Protein AF-A0A0B7IFC2-F1 (afdb_monomer)

InterPro domains:
  IPR013507 DNA mismatch repair protein, S5 domain 2-like [PF01119] (22-137)
  IPR013507 DNA mismatch repair protein, S5 domain 2-like [SM01340] (20-138)
  IPR014721 Small ribosomal subunit protein uS5 domain 2-type fold, subgroup [G3DSA:3.30.230.10] (25-136)
  IPR020568 Ribosomal protein uS5 domain 2-type superfamily [SSF54211] (4-138)
  IPR038973 DNA mismatch repair protein MutL/Mlh/Pms-like [PTHR10073] (15-149)

Radius of gyration: 31.97 Å; Cα contacts (8 Å, |Δi|>4): 226; chains: 1; bounding box: 101×56×64 Å

Mean predicted aligned error: 17.85 Å

Solvent-accessible surface area (backbone atoms only — not comparable to full-atom values): 15907 Å² total; per-residue (Å²): 83,72,57,95,89,40,81,75,48,87,80,75,86,66,55,74,68,55,50,52,23,71,74,72,33,74,81,46,58,86,40,51,42,70,36,81,46,81,50,99,73,44,31,42,39,40,34,36,49,46,57,94,74,53,48,70,73,78,58,52,74,44,42,28,48,72,77,37,64,48,66,52,74,68,56,54,47,28,51,47,60,39,42,61,93,61,54,61,90,89,50,53,75,33,36,42,40,37,37,43,56,63,71,87,53,44,46,58,83,79,42,98,82,53,37,38,70,48,57,77,60,54,68,60,52,33,52,50,52,21,49,47,51,33,50,39,40,52,75,70,63,66,50,82,76,81,76,81,80,63,69,71,88,71,56,74,59,73,79,59,78,79,52,74,87,73,77,83,78,84,78,78,63,90,82,71,55,99,81,64,80,83,75,90,72,82,76,89,83,75,96,69,86,74,78,80,73,79,54,75,66,70,73,51,56,68,56,56,64,69,62,77,67,68,75,84,77,82,75,78,76,81,81,81,67,90,73,76,88,69,89,66,81,67,59,61,59,51,58,50,48,60,72,45,61,77,120

Foldseek 3Di:
DDDPNDDPADDPQDDLLVLVCRLVHVVQNVQWQWFFDDDQAKTKTWTWGQQVPFDLPDAADFEAEPLDTADDPLLQVLLQVLCPPLHDPSTGTHIHMYIYGDCVQKDQPDDPVSRHIDGVCSPVVSVVSSCRNNVRCVVVCSDPPPPPPDPVVPPPPPVVVPDDDDDDDPDDDPPDDPPDDDDDDDDDDDDDDDDDDDDPVVVCVVVVVVVVPDDPDPPPPPVDDDDDPDDPPPPVVVSSVSSRPND

Nearest PDB structures (foldseek):
  1nhj-assembly1_A-2  TM=8.835E-01  e=1.852E-11  Escherichia coli K-12
  7p8v-assembly1_A  TM=8.826E-01  e=3.032E-11  Escherichia coli K-12
  1b62-assembly1_A-2  TM=8.798E-01  e=9.770E-11  Escherichia coli K-12
  7aic-assembly1_C  TM=8.274E-01  e=3.396E-08  Escherichia coli K-12
  3h4l-assembly2_A  TM=8.121E-01  e=2.104E-06  Saccharomyces cerevisiae

Organism: NCBI:txid28188

Structure (mmCIF, N/CA/C/O backbone):
data_AF-A0A0B7IFC2-F1
#
_entry.id   AF-A0A0B7IFC2-F1
#
loop_
_atom_site.group_PDB
_atom_site.id
_atom_site.type_symbol
_atom_site.label_atom_id
_atom_site.label_alt_id
_atom_site.label_comp_id
_atom_site.label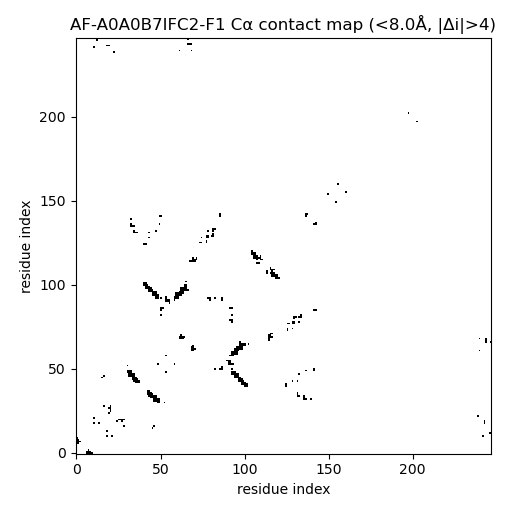_asym_id
_atom_site.label_entity_id
_atom_site.label_seq_id
_atom_site.pdbx_PDB_ins_code
_atom_site.Cartn_x
_atom_site.Cartn_y
_atom_site.Cartn_z
_atom_site.occupancy
_atom_site.B_iso_or_equiv
_atom_site.auth_seq_id
_atom_site.auth_comp_id
_atom_site.auth_asym_id
_atom_site.auth_atom_id
_atom_site.pdbx_PDB_model_num
ATOM 1 N N . MET A 1 1 ? 27.171 -0.974 -7.590 1.00 58.78 1 MET A N 1
ATOM 2 C CA . MET A 1 1 ? 26.954 0.271 -8.372 1.00 58.78 1 MET A CA 1
ATOM 3 C C . MET A 1 1 ? 27.951 1.307 -7.894 1.00 58.78 1 MET A C 1
ATOM 5 O O . MET A 1 1 ? 27.904 1.651 -6.723 1.00 58.78 1 MET A O 1
ATOM 9 N N . TYR A 1 2 ? 28.825 1.799 -8.768 1.00 69.12 2 TYR A N 1
ATOM 10 C CA . TYR A 1 2 ? 29.818 2.821 -8.423 1.00 69.12 2 TYR A CA 1
ATOM 11 C C . TYR A 1 2 ? 29.344 4.202 -8.890 1.00 69.12 2 TYR A C 1
ATOM 13 O O . TYR A 1 2 ? 28.687 4.319 -9.925 1.00 69.12 2 TYR A O 1
ATOM 21 N N . ASN A 1 3 ? 29.647 5.246 -8.124 1.00 59.06 3 ASN A N 1
ATOM 22 C CA . ASN A 1 3 ? 29.489 6.635 -8.548 1.00 59.06 3 ASN A CA 1
ATOM 23 C C . ASN A 1 3 ? 30.757 7.395 -8.162 1.00 59.06 3 ASN A C 1
ATOM 25 O O . ASN A 1 3 ? 31.103 7.424 -6.986 1.00 59.06 3 ASN A O 1
ATOM 29 N N . ASN A 1 4 ? 31.437 7.995 -9.140 1.00 65.06 4 ASN A N 1
ATOM 30 C CA . ASN A 1 4 ? 32.675 8.756 -8.935 1.00 65.06 4 ASN A CA 1
ATOM 31 C C . ASN A 1 4 ? 33.753 7.999 -8.126 1.00 65.06 4 ASN A C 1
ATOM 33 O O . ASN A 1 4 ? 34.383 8.570 -7.244 1.00 65.06 4 ASN A O 1
ATOM 37 N N . GLY A 1 5 ? 33.936 6.700 -8.391 1.00 72.25 5 GLY A N 1
ATOM 38 C CA . GLY A 1 5 ? 34.952 5.871 -7.724 1.00 72.25 5 GLY A CA 1
ATOM 39 C C . GLY A 1 5 ? 34.567 5.339 -6.338 1.00 72.25 5 GLY A C 1
ATOM 40 O O . GLY A 1 5 ? 35.243 4.451 -5.832 1.00 72.25 5 GLY A O 1
ATOM 41 N N . SER A 1 6 ? 33.459 5.795 -5.745 1.00 64.75 6 SER A N 1
ATOM 42 C CA . SER A 1 6 ? 32.921 5.225 -4.504 1.00 64.75 6 SER A CA 1
ATOM 43 C C . SER A 1 6 ? 31.853 4.172 -4.802 1.00 64.75 6 SER A C 1
ATOM 45 O O . SER A 1 6 ? 30.950 4.387 -5.622 1.00 64.75 6 SER A O 1
ATOM 47 N N . GLU A 1 7 ? 31.942 3.021 -4.135 1.00 72.06 7 GLU A N 1
ATOM 48 C CA . GLU A 1 7 ? 30.909 1.989 -4.197 1.00 72.06 7 GLU A CA 1
ATOM 49 C C . GLU A 1 7 ? 29.651 2.481 -3.476 1.00 72.06 7 GLU A C 1
ATOM 51 O O . GLU A 1 7 ? 29.648 2.691 -2.268 1.00 72.06 7 GLU A O 1
ATOM 56 N N . LEU A 1 8 ? 28.577 2.719 -4.230 1.00 69.44 8 LEU A N 1
ATOM 57 C CA . LEU A 1 8 ? 27.337 3.279 -3.693 1.00 69.44 8 LEU A CA 1
ATOM 58 C C . LEU A 1 8 ? 26.399 2.189 -3.156 1.00 69.44 8 LEU A C 1
ATOM 60 O O . LEU A 1 8 ? 25.679 2.417 -2.192 1.00 69.44 8 LEU A O 1
ATOM 64 N N . PHE A 1 9 ? 26.384 1.023 -3.809 1.00 65.75 9 PHE A N 1
ATOM 65 C CA . PHE A 1 9 ? 25.573 -0.133 -3.418 1.00 65.75 9 PHE A CA 1
ATOM 66 C C . PHE A 1 9 ? 26.253 -1.436 -3.840 1.00 65.75 9 PHE A C 1
ATOM 68 O O . PHE A 1 9 ? 26.504 -1.619 -5.036 1.00 65.75 9 PHE A O 1
ATOM 75 N N . ASN A 1 10 ? 26.450 -2.343 -2.884 1.00 70.62 10 ASN A N 1
ATOM 76 C CA . ASN A 1 10 ? 26.772 -3.748 -3.114 1.00 70.62 10 ASN A CA 1
ATOM 77 C C . ASN A 1 10 ? 25.567 -4.588 -2.671 1.00 70.62 10 ASN A C 1
ATOM 79 O O . ASN A 1 10 ? 25.222 -4.598 -1.490 1.00 70.62 10 ASN A O 1
ATOM 83 N N . LEU A 1 11 ? 24.870 -5.217 -3.618 1.00 71.44 11 LEU A N 1
ATOM 84 C CA . LEU A 1 11 ? 23.660 -5.993 -3.343 1.00 71.44 11 LEU A CA 1
ATOM 85 C C . LEU A 1 11 ? 23.883 -7.426 -3.825 1.00 71.44 11 LEU A C 1
ATOM 87 O O . LEU A 1 11 ? 23.696 -7.691 -5.017 1.00 71.44 11 LEU A O 1
ATOM 91 N N . PRO A 1 12 ? 24.295 -8.343 -2.934 1.00 74.12 12 PRO A N 1
ATOM 92 C CA . PRO A 1 12 ? 24.413 -9.749 -3.287 1.00 74.12 12 PRO A CA 1
ATOM 93 C C . PRO A 1 12 ? 23.034 -10.340 -3.606 1.00 74.12 12 PRO A C 1
ATOM 95 O O . PRO A 1 12 ? 21.999 -9.861 -3.120 1.00 74.12 12 PRO A O 1
ATOM 98 N N . VAL A 1 13 ? 23.018 -11.406 -4.411 1.00 75.12 13 VAL A N 1
ATOM 99 C CA . VAL A 1 13 ? 21.804 -12.194 -4.662 1.00 75.12 13 VAL A CA 1
ATOM 100 C C . VAL A 1 13 ? 21.297 -12.714 -3.317 1.00 75.12 13 VAL A C 1
ATOM 102 O O . VAL A 1 13 ? 22.034 -13.351 -2.571 1.00 75.12 13 VAL A O 1
ATOM 105 N N . SER A 1 14 ? 20.072 -12.346 -2.958 1.00 81.31 14 SER A N 1
ATOM 106 C CA . SER A 1 14 ? 19.523 -12.564 -1.618 1.00 81.31 14 SER A CA 1
ATOM 107 C C . SER A 1 14 ? 17.997 -12.614 -1.648 1.00 81.31 14 SER A C 1
ATOM 109 O O . SER A 1 14 ? 17.363 -12.299 -2.657 1.00 81.31 14 SER A O 1
ATOM 111 N N . ASN A 1 15 ? 17.368 -13.007 -0.543 1.00 87.12 15 ASN A N 1
ATOM 112 C CA . ASN A 1 15 ? 15.906 -13.042 -0.469 1.00 87.12 15 ASN A CA 1
ATOM 113 C C . ASN A 1 15 ? 15.310 -11.632 -0.616 1.00 87.12 15 ASN A C 1
ATOM 115 O O . ASN A 1 15 ? 15.933 -10.646 -0.218 1.00 87.12 15 ASN A O 1
ATOM 119 N N . PHE A 1 16 ? 14.082 -11.521 -1.138 1.00 85.69 16 PHE A N 1
ATOM 120 C CA . PHE A 1 16 ? 13.412 -10.226 -1.353 1.00 85.69 16 PHE A CA 1
ATOM 121 C C . PHE A 1 16 ? 13.432 -9.348 -0.088 1.00 85.69 16 PHE A C 1
ATOM 123 O O . PHE A 1 16 ? 13.817 -8.180 -0.141 1.00 85.69 16 PHE A O 1
ATOM 130 N N . ARG A 1 17 ? 13.167 -9.951 1.080 1.00 88.38 17 ARG A N 1
ATOM 131 C CA . ARG A 1 17 ? 13.273 -9.293 2.393 1.00 88.38 17 ARG A CA 1
ATOM 132 C C . ARG A 1 17 ? 14.661 -8.709 2.659 1.00 88.38 17 ARG A C 1
ATOM 134 O O . ARG A 1 17 ? 14.781 -7.545 3.024 1.00 88.38 17 ARG A O 1
ATOM 141 N N . GLN A 1 18 ? 15.709 -9.510 2.467 1.00 87.88 18 GLN A N 1
ATOM 142 C CA . GLN A 1 18 ? 17.095 -9.100 2.715 1.00 87.88 18 GLN A CA 1
ATOM 143 C C . GLN A 1 18 ? 17.505 -7.951 1.790 1.00 87.88 18 GLN A C 1
ATOM 145 O O . GLN A 1 18 ? 18.169 -7.021 2.238 1.00 87.88 18 GLN A O 1
ATOM 150 N N . ARG A 1 19 ? 17.043 -7.941 0.534 1.00 86.38 19 ARG A N 1
ATOM 151 C CA . ARG A 1 19 ? 17.293 -6.827 -0.395 1.00 86.38 19 ARG A CA 1
ATOM 152 C C . ARG A 1 19 ? 16.641 -5.530 0.066 1.00 86.38 19 ARG A C 1
ATOM 154 O O . ARG A 1 19 ? 17.297 -4.492 0.045 1.00 86.38 19 ARG A O 1
ATOM 161 N N . VAL A 1 20 ? 15.385 -5.583 0.515 1.00 86.81 20 VAL A N 1
ATOM 162 C CA . VAL A 1 20 ? 14.692 -4.411 1.079 1.00 86.81 20 VAL A CA 1
ATOM 163 C C . VAL A 1 20 ? 15.474 -3.871 2.281 1.00 86.81 20 VAL A C 1
ATOM 165 O O . VAL A 1 20 ? 15.752 -2.675 2.359 1.00 86.81 20 VAL A O 1
ATOM 168 N N . VAL A 1 21 ? 15.923 -4.750 3.178 1.00 88.31 21 VAL A N 1
ATOM 169 C CA . VAL A 1 21 ? 16.730 -4.362 4.344 1.00 88.31 21 VAL A CA 1
ATOM 170 C C . VAL A 1 21 ? 18.084 -3.768 3.933 1.00 88.31 21 VAL A C 1
ATOM 172 O O . VAL A 1 21 ? 18.476 -2.731 4.458 1.00 88.31 21 VAL A O 1
ATOM 175 N N . ASN A 1 22 ? 18.774 -4.341 2.948 1.00 85.62 22 ASN A N 1
ATOM 176 C CA . ASN A 1 22 ? 20.057 -3.823 2.462 1.00 85.62 22 ASN A CA 1
ATOM 177 C C . ASN A 1 22 ? 19.919 -2.457 1.765 1.00 85.62 22 ASN A C 1
ATOM 179 O O . ASN A 1 22 ? 20.812 -1.618 1.858 1.00 85.62 22 ASN A O 1
ATOM 183 N N . LEU A 1 23 ? 18.794 -2.206 1.088 1.00 83.75 23 LEU A N 1
ATOM 184 C CA . LEU A 1 23 ? 18.532 -0.952 0.375 1.00 83.75 23 LEU A CA 1
ATOM 185 C C . LEU A 1 23 ? 18.120 0.199 1.298 1.00 83.75 23 LEU A C 1
ATOM 187 O O . LEU A 1 23 ? 18.513 1.348 1.070 1.00 83.75 23 LEU A O 1
ATOM 191 N N . PHE A 1 24 ? 17.300 -0.091 2.309 1.00 82.19 24 PHE A N 1
ATOM 192 C CA . PHE A 1 24 ? 16.697 0.927 3.177 1.00 82.19 24 PHE A CA 1
ATOM 193 C C . PHE A 1 24 ? 17.276 0.948 4.598 1.00 82.19 24 PHE A C 1
ATOM 195 O O . PHE A 1 24 ? 16.974 1.859 5.368 1.00 82.19 24 PHE A O 1
ATOM 202 N N . GLY A 1 25 ? 18.144 -0.006 4.928 1.00 84.44 25 GLY A N 1
ATOM 203 C CA . GLY A 1 25 ? 18.841 -0.128 6.203 1.00 84.44 25 GLY A CA 1
ATOM 204 C C . GLY A 1 25 ? 18.243 -1.189 7.132 1.00 84.44 25 GLY A C 1
ATOM 205 O O . GLY A 1 25 ? 17.070 -1.555 7.038 1.00 84.44 25 GLY A O 1
ATOM 206 N N . VAL A 1 26 ? 19.060 -1.629 8.094 1.00 84.69 26 VAL A N 1
ATOM 207 C CA . VAL A 1 26 ? 18.742 -2.712 9.048 1.00 84.69 26 VAL A CA 1
ATOM 208 C C . VAL A 1 26 ? 17.475 -2.426 9.864 1.00 84.69 26 VAL A C 1
ATOM 210 O O . VAL A 1 26 ? 16.648 -3.313 10.058 1.00 84.69 26 VAL A O 1
ATOM 213 N N . LYS A 1 27 ? 17.258 -1.157 10.242 1.00 86.00 27 LYS A N 1
ATOM 214 C CA . LYS A 1 27 ? 16.087 -0.693 11.015 1.00 86.00 27 LYS A CA 1
ATOM 215 C C . LYS A 1 27 ? 14.746 -0.890 10.302 1.00 86.00 27 LYS A C 1
ATOM 217 O O . LYS A 1 27 ? 13.698 -0.721 10.918 1.00 86.00 27 LYS A O 1
ATOM 222 N N . THR A 1 28 ? 14.756 -1.172 9.002 1.00 85.56 28 THR A N 1
ATOM 223 C CA . THR A 1 28 ? 13.531 -1.416 8.238 1.00 85.56 28 THR A CA 1
ATOM 224 C C . THR A 1 28 ? 12.953 -2.790 8.569 1.00 85.56 28 THR A C 1
ATOM 226 O O . THR A 1 28 ? 11.738 -2.918 8.617 1.00 85.56 28 THR A O 1
ATOM 229 N N . ASN A 1 29 ? 13.784 -3.790 8.887 1.00 89.06 29 ASN A N 1
ATOM 230 C CA . ASN A 1 29 ? 13.343 -5.179 9.064 1.00 89.06 29 ASN A CA 1
ATOM 231 C C . ASN A 1 29 ? 12.260 -5.363 10.144 1.00 89.06 29 ASN A C 1
ATOM 233 O O . ASN A 1 29 ? 11.338 -6.151 9.956 1.00 89.06 29 ASN A O 1
ATOM 237 N N . GLU A 1 30 ? 12.359 -4.620 11.247 1.00 88.31 30 GLU A N 1
ATOM 238 C CA . GLU A 1 30 ? 11.433 -4.672 12.394 1.00 88.31 30 GLU A CA 1
ATOM 239 C C . GLU A 1 30 ? 10.052 -4.070 12.085 1.00 88.31 30 GLU A C 1
ATOM 241 O O . GLU A 1 30 ? 9.058 -4.336 12.765 1.00 88.31 30 GLU A O 1
ATOM 246 N N . LYS A 1 31 ? 9.997 -3.238 11.044 1.00 90.88 31 LYS A N 1
ATOM 247 C CA . LYS A 1 31 ? 8.823 -2.456 10.650 1.00 90.88 31 LYS A CA 1
ATOM 248 C C . LYS A 1 31 ? 8.038 -3.123 9.528 1.00 90.88 31 LYS A C 1
ATOM 250 O O . LYS A 1 31 ? 6.940 -2.668 9.223 1.00 90.88 31 LYS A O 1
ATOM 255 N N . LEU A 1 32 ? 8.615 -4.151 8.904 1.00 92.12 32 LEU A N 1
ATOM 256 C CA . LEU A 1 32 ? 8.012 -4.882 7.798 1.00 92.12 32 LEU A CA 1
ATOM 257 C C . LEU A 1 32 ? 7.037 -5.931 8.322 1.00 92.12 32 LEU A C 1
ATOM 259 O O . LEU A 1 32 ? 7.386 -6.779 9.143 1.00 92.12 32 LEU A O 1
ATOM 263 N N . VAL A 1 33 ? 5.837 -5.891 7.771 1.00 92.88 33 VAL A N 1
ATOM 264 C CA . VAL A 1 33 ? 4.783 -6.882 7.923 1.00 92.88 33 VAL A CA 1
ATOM 265 C C . VAL A 1 33 ? 4.720 -7.677 6.616 1.00 92.88 33 VAL A C 1
ATOM 267 O O . VAL A 1 33 ? 4.552 -7.060 5.560 1.00 92.88 33 VAL A O 1
ATOM 270 N N . PRO A 1 34 ? 4.930 -9.004 6.638 1.00 94.00 34 PRO A N 1
ATOM 271 C CA . PRO A 1 34 ? 4.841 -9.833 5.441 1.00 94.00 34 PRO A CA 1
ATOM 272 C C . PRO A 1 34 ? 3.400 -9.917 4.930 1.00 94.00 34 PRO A C 1
ATOM 274 O O . PRO A 1 34 ? 2.455 -9.943 5.714 1.00 94.00 34 PRO A O 1
ATOM 277 N N . ILE A 1 35 ? 3.256 -9.975 3.608 1.00 94.81 35 ILE A N 1
ATOM 278 C CA . ILE A 1 35 ? 1.998 -10.247 2.913 1.00 94.81 35 ILE A CA 1
ATOM 279 C C . ILE A 1 35 ? 2.225 -11.431 1.993 1.00 94.81 35 ILE A C 1
ATOM 281 O O . ILE A 1 35 ? 3.116 -11.382 1.142 1.00 94.81 35 ILE A O 1
ATOM 285 N N . GLU A 1 36 ? 1.394 -12.453 2.146 1.00 93.69 36 GLU A N 1
ATOM 286 C CA . GLU A 1 36 ? 1.374 -13.634 1.293 1.00 93.69 36 GLU A CA 1
ATOM 287 C C . GLU A 1 36 ? -0.086 -14.022 1.055 1.00 93.69 36 GLU A C 1
ATOM 289 O O . GLU A 1 36 ? -0.806 -14.374 1.986 1.00 93.69 36 GLU A O 1
ATOM 294 N N . GLU A 1 37 ? -0.532 -13.911 -0.192 1.00 94.06 37 GLU A N 1
ATOM 295 C CA . GLU A 1 37 ? -1.861 -14.340 -0.618 1.00 94.06 37 GLU A CA 1
ATOM 296 C C . GLU A 1 37 ? -1.760 -14.957 -2.011 1.00 94.06 37 GLU A C 1
ATOM 298 O O . GLU A 1 37 ? -1.164 -14.381 -2.923 1.00 94.06 37 GLU A O 1
ATOM 303 N N . GLU A 1 38 ? -2.316 -16.152 -2.180 1.00 93.19 38 GLU A N 1
ATOM 304 C CA . GLU A 1 38 ? -2.272 -16.889 -3.438 1.00 93.19 38 GLU A CA 1
ATOM 305 C C . GLU A 1 38 ? -3.697 -17.150 -3.911 1.00 93.19 38 GLU A C 1
ATOM 307 O O . GLU A 1 38 ? -4.485 -17.816 -3.242 1.00 93.19 38 GLU A O 1
ATOM 312 N N . THR A 1 39 ? -4.030 -16.594 -5.072 1.00 91.44 39 THR A N 1
ATOM 313 C CA . THR A 1 39 ? -5.311 -16.815 -5.740 1.00 91.44 39 THR A CA 1
ATOM 314 C C . THR A 1 39 ? -5.062 -17.287 -7.173 1.00 91.44 39 THR A C 1
ATOM 316 O O . THR A 1 39 ? -3.982 -17.042 -7.715 1.00 91.44 39 THR A O 1
ATOM 319 N N . PRO A 1 40 ? -6.048 -17.919 -7.835 1.00 87.25 40 PRO A N 1
ATOM 320 C CA . PRO A 1 40 ? -5.901 -18.340 -9.230 1.00 87.25 40 PRO A CA 1
ATOM 321 C C . PRO A 1 40 ? -5.634 -17.183 -10.206 1.00 87.25 40 PRO A C 1
ATOM 323 O O . PRO A 1 40 ? -5.090 -17.403 -11.283 1.00 87.25 40 PRO A O 1
ATOM 326 N N . VAL A 1 41 ? -6.036 -15.962 -9.839 1.00 87.62 41 VAL A N 1
ATOM 327 C CA . VAL A 1 41 ? -5.904 -14.763 -10.679 1.00 87.62 41 VAL A CA 1
ATOM 328 C C . VAL A 1 41 ? -4.557 -14.082 -10.449 1.00 87.62 41 VAL A C 1
ATOM 330 O O . VAL A 1 41 ? -3.871 -13.713 -11.400 1.00 87.62 41 VAL A O 1
ATOM 333 N N . VAL A 1 42 ? -4.172 -13.907 -9.182 1.00 91.94 42 VAL A N 1
ATOM 334 C CA . VAL A 1 42 ? -2.943 -13.213 -8.799 1.00 91.94 42 VAL A CA 1
ATOM 335 C C . VAL A 1 42 ? -2.339 -13.810 -7.536 1.00 91.94 42 VAL A C 1
ATOM 337 O O . VAL A 1 42 ? -3.025 -14.103 -6.554 1.00 91.94 42 VAL A O 1
ATOM 340 N N . LYS A 1 43 ? -1.017 -13.925 -7.544 1.00 94.81 43 LYS A N 1
ATOM 341 C CA . LYS A 1 43 ? -0.214 -14.220 -6.369 1.00 94.81 43 LYS A CA 1
ATOM 342 C C . LYS A 1 43 ? 0.412 -12.932 -5.856 1.00 94.81 43 LYS A C 1
ATOM 344 O O . LYS A 1 43 ? 1.182 -12.270 -6.549 1.00 94.81 43 LYS A O 1
ATOM 349 N N . ILE A 1 44 ? 0.053 -12.564 -4.636 1.00 95.50 44 ILE A N 1
ATOM 350 C CA . ILE A 1 44 ? 0.491 -11.351 -3.958 1.00 95.50 44 ILE A CA 1
ATOM 351 C C . ILE A 1 44 ? 1.538 -11.758 -2.929 1.00 95.50 44 ILE A C 1
ATOM 353 O O . ILE A 1 44 ? 1.268 -12.522 -2.008 1.00 95.50 44 ILE A O 1
ATOM 357 N N . SER A 1 45 ? 2.749 -11.238 -3.080 1.00 94.88 45 SER A N 1
ATOM 358 C CA . SER A 1 45 ? 3.828 -11.434 -2.115 1.00 94.88 45 SER A CA 1
ATOM 359 C C . SER A 1 45 ? 4.511 -10.110 -1.817 1.00 94.88 45 SER A C 1
ATOM 361 O O . SER A 1 45 ? 4.661 -9.270 -2.702 1.00 94.88 45 SER A O 1
ATOM 363 N N . GLY A 1 46 ? 4.957 -9.892 -0.587 1.00 94.19 46 GLY A N 1
ATOM 364 C CA . GLY A 1 46 ? 5.749 -8.710 -0.284 1.00 94.19 46 GLY A CA 1
ATOM 365 C C . GLY A 1 46 ? 5.707 -8.292 1.167 1.00 94.19 46 GLY A C 1
ATOM 366 O O . GLY A 1 46 ? 5.513 -9.104 2.067 1.00 94.19 46 GLY A O 1
ATOM 367 N N . PHE A 1 47 ? 5.931 -7.000 1.383 1.00 94.38 47 PHE A N 1
ATOM 368 C CA . PHE A 1 47 ? 5.988 -6.407 2.706 1.00 94.38 47 PHE A CA 1
ATOM 369 C C . PHE A 1 47 ? 5.298 -5.051 2.733 1.00 94.38 47 PHE A C 1
ATOM 371 O O . PHE A 1 47 ? 5.463 -4.235 1.827 1.00 94.38 47 PHE A O 1
ATOM 378 N N . VAL A 1 48 ? 4.597 -4.778 3.823 1.00 94.19 48 VAL A N 1
ATOM 379 C CA . VAL A 1 48 ? 4.039 -3.463 4.136 1.00 94.19 48 VAL A CA 1
ATOM 380 C C . VAL A 1 48 ? 4.635 -2.929 5.427 1.00 94.19 48 VAL A C 1
ATOM 382 O O . VAL A 1 48 ? 5.082 -3.693 6.277 1.00 94.19 48 VAL A O 1
ATOM 385 N N . VAL A 1 49 ? 4.712 -1.610 5.572 1.00 92.88 49 VAL A N 1
ATOM 386 C CA . VAL A 1 49 ? 5.289 -0.989 6.768 1.00 92.88 49 VAL A CA 1
ATOM 387 C C . VAL A 1 49 ? 4.196 -0.756 7.808 1.00 92.88 49 VAL A C 1
ATOM 389 O O . VAL A 1 49 ? 3.109 -0.274 7.479 1.00 92.88 49 VAL A O 1
ATOM 392 N N . LYS A 1 50 ? 4.488 -1.056 9.078 1.00 91.88 50 LYS A N 1
ATOM 393 C CA . LYS A 1 50 ? 3.595 -0.721 10.197 1.00 91.88 50 LYS A CA 1
ATOM 394 C C . LYS A 1 50 ? 3.262 0.786 10.186 1.00 91.88 50 LYS A C 1
ATOM 396 O O . LYS A 1 50 ? 4.196 1.584 10.104 1.00 91.88 50 LYS A O 1
ATOM 401 N N . PRO A 1 51 ? 1.988 1.194 10.333 1.00 89.69 51 PRO A N 1
ATOM 402 C CA . PRO A 1 51 ? 1.519 2.578 10.287 1.00 89.69 51 PRO A CA 1
ATOM 403 C C . PRO A 1 51 ? 2.247 3.483 11.285 1.00 89.69 51 PRO A C 1
ATOM 405 O O . PRO A 1 51 ? 2.572 4.612 10.935 1.00 89.69 51 PRO A O 1
ATOM 408 N N . GLU A 1 52 ? 2.617 2.968 12.463 1.00 88.19 52 GLU A N 1
ATOM 409 C CA . GLU A 1 52 ? 3.411 3.680 13.482 1.00 88.19 52 GLU A CA 1
ATOM 410 C C . GLU A 1 52 ? 4.764 4.193 12.966 1.00 88.19 52 GLU A C 1
ATOM 412 O O . GLU A 1 52 ? 5.324 5.163 13.472 1.00 88.19 52 GLU A O 1
ATOM 417 N N . HIS A 1 53 ? 5.316 3.520 11.958 1.00 88.31 53 HIS A N 1
ATOM 418 C CA . HIS A 1 53 ? 6.655 3.769 11.448 1.00 88.31 53 HIS A CA 1
ATOM 419 C C . HIS A 1 53 ? 6.673 4.471 10.088 1.00 88.31 53 HIS A C 1
ATOM 421 O O . HIS A 1 53 ? 7.760 4.700 9.542 1.00 88.31 53 HIS A O 1
ATOM 427 N N . VAL A 1 54 ? 5.498 4.798 9.549 1.00 88.31 54 VAL A N 1
ATOM 428 C CA . VAL A 1 54 ? 5.344 5.444 8.247 1.00 88.31 54 VAL A CA 1
ATOM 429 C C . VAL A 1 54 ? 5.732 6.915 8.346 1.00 88.31 54 VAL A C 1
ATOM 431 O O . VAL A 1 54 ? 5.315 7.639 9.251 1.00 88.31 54 VAL A O 1
ATOM 434 N N . LYS A 1 55 ? 6.547 7.383 7.398 1.00 85.12 55 LYS A N 1
ATOM 435 C CA . LYS A 1 55 ? 7.003 8.774 7.371 1.00 85.12 55 LYS A CA 1
ATOM 436 C C . LYS A 1 55 ? 6.104 9.622 6.482 1.00 85.12 55 LYS A C 1
ATOM 438 O O . LYS A 1 55 ? 5.704 9.223 5.396 1.00 85.12 55 LYS A O 1
ATOM 443 N N . LYS A 1 56 ? 5.891 10.877 6.887 1.00 84.56 56 LYS A N 1
ATOM 444 C CA . LYS A 1 56 ? 5.202 11.879 6.055 1.00 84.56 56 LYS A CA 1
ATOM 445 C C . LYS A 1 56 ? 6.005 12.263 4.803 1.00 84.56 56 LYS A C 1
ATOM 447 O O . LYS A 1 56 ? 5.445 12.618 3.771 1.00 84.56 56 LYS A O 1
ATOM 452 N N . THR A 1 57 ? 7.332 12.206 4.892 1.00 81.56 57 THR A N 1
ATOM 453 C CA . THR A 1 57 ? 8.237 12.691 3.845 1.00 81.56 57 THR A CA 1
ATOM 454 C C . THR A 1 57 ? 8.767 11.537 3.001 1.00 81.56 57 THR A C 1
ATOM 456 O O . THR A 1 57 ? 9.493 10.693 3.519 1.00 81.56 57 THR A O 1
ATOM 459 N N . LYS A 1 58 ? 8.504 11.583 1.686 1.00 80.50 58 LYS A N 1
ATOM 460 C CA . LYS A 1 58 ? 8.962 10.615 0.665 1.00 80.50 58 LYS A CA 1
ATOM 461 C C . LYS A 1 58 ? 8.490 9.178 0.936 1.00 80.50 58 LYS A C 1
ATOM 463 O O . LYS A 1 58 ? 9.310 8.340 1.316 1.00 80.50 58 LYS A O 1
ATOM 468 N N . PRO A 1 59 ? 7.205 8.883 0.693 1.00 84.69 59 PRO A N 1
ATOM 469 C CA . PRO A 1 59 ? 6.694 7.534 0.861 1.00 84.69 59 PRO A CA 1
ATOM 470 C C . PRO A 1 59 ? 7.416 6.563 -0.081 1.00 84.69 59 PRO A C 1
ATOM 472 O O . PRO A 1 59 ? 7.644 6.841 -1.263 1.00 84.69 59 PRO A O 1
ATOM 475 N N . LEU A 1 60 ? 7.805 5.421 0.472 1.00 88.62 60 LEU A N 1
ATOM 476 C CA . LEU A 1 60 ? 8.415 4.306 -0.236 1.00 88.62 60 LEU A CA 1
ATOM 477 C C . LEU A 1 60 ? 7.302 3.418 -0.794 1.00 88.62 60 LEU A C 1
ATOM 479 O O . LEU A 1 60 ? 6.764 2.572 -0.091 1.00 88.62 60 LEU A O 1
ATOM 483 N N . GLN A 1 61 ? 6.940 3.643 -2.053 1.00 90.62 61 GLN A N 1
ATOM 484 C CA . GLN A 1 61 ? 5.874 2.912 -2.737 1.00 90.62 61 GLN A CA 1
ATOM 485 C C . GLN A 1 61 ? 6.469 2.124 -3.894 1.00 90.62 61 GLN A C 1
ATOM 487 O O . GLN A 1 61 ? 6.862 2.690 -4.919 1.00 90.62 61 GLN A O 1
ATOM 492 N N . PHE A 1 62 ? 6.565 0.814 -3.705 1.00 91.06 62 PHE A N 1
ATOM 493 C CA . PHE A 1 62 ? 7.114 -0.103 -4.686 1.00 91.06 62 PHE A CA 1
ATOM 494 C C . PHE A 1 62 ? 6.085 -1.175 -4.988 1.00 91.06 62 PHE A C 1
ATOM 496 O O . PHE A 1 62 ? 5.794 -2.023 -4.146 1.00 91.06 62 PHE A O 1
ATOM 503 N N . LEU A 1 63 ? 5.547 -1.118 -6.202 1.00 91.19 63 LEU A N 1
ATOM 504 C CA . LEU A 1 63 ? 4.648 -2.129 -6.724 1.00 91.19 63 LEU A CA 1
ATOM 505 C C . LEU A 1 63 ? 5.297 -2.768 -7.948 1.00 91.19 63 LEU A C 1
ATOM 507 O O . LEU A 1 63 ? 5.679 -2.073 -8.894 1.00 91.19 63 LEU A O 1
ATOM 511 N N . LEU A 1 64 ? 5.476 -4.080 -7.886 1.00 90.50 64 LEU A N 1
ATOM 512 C CA . LEU A 1 64 ? 6.061 -4.883 -8.946 1.00 90.50 64 LEU A CA 1
ATOM 513 C C . LEU A 1 64 ? 5.003 -5.823 -9.514 1.00 90.50 64 LEU A C 1
ATOM 515 O O . LEU A 1 64 ? 4.248 -6.415 -8.753 1.00 90.50 64 LEU A O 1
ATOM 519 N N . VAL A 1 65 ? 4.971 -5.978 -10.832 1.00 90.12 65 VAL A N 1
ATOM 520 C CA . VAL A 1 65 ? 4.131 -6.942 -11.550 1.00 90.12 65 VAL A CA 1
ATOM 521 C C . VAL A 1 65 ? 5.042 -7.739 -12.465 1.00 90.12 65 VAL A C 1
ATOM 523 O O . VAL A 1 65 ? 5.674 -7.141 -13.335 1.00 90.12 65 VAL A O 1
ATOM 526 N N . ASN A 1 66 ? 5.142 -9.055 -12.267 1.00 89.00 66 ASN A N 1
ATOM 527 C CA . ASN A 1 66 ? 6.049 -9.929 -13.026 1.00 89.00 66 ASN A CA 1
ATOM 528 C C . ASN A 1 66 ? 7.459 -9.310 -13.151 1.00 89.00 66 ASN A C 1
ATOM 530 O O . ASN A 1 66 ? 7.968 -9.069 -14.248 1.00 89.00 66 ASN A O 1
ATOM 534 N N . ASP A 1 67 ? 8.015 -8.925 -11.998 1.00 85.00 67 ASP A N 1
ATOM 535 C CA . ASP A 1 67 ? 9.321 -8.271 -11.826 1.00 85.00 67 ASP A CA 1
ATOM 536 C C . ASP A 1 67 ? 9.490 -6.901 -12.507 1.00 85.00 67 ASP A C 1
ATOM 538 O O . ASP A 1 67 ? 10.572 -6.315 -12.498 1.00 85.00 67 ASP A O 1
ATOM 542 N N . ARG A 1 68 ? 8.420 -6.307 -13.042 1.00 84.62 68 ARG A N 1
ATOM 543 C CA . ARG A 1 68 ? 8.431 -4.930 -13.548 1.00 84.62 68 ARG A CA 1
ATOM 544 C C . ARG A 1 68 ? 7.870 -3.977 -12.521 1.00 84.62 68 ARG A C 1
ATOM 546 O O . ARG A 1 68 ? 6.791 -4.188 -11.986 1.00 84.62 68 ARG A O 1
ATOM 553 N N . PHE A 1 69 ? 8.566 -2.871 -12.300 1.00 86.62 69 PHE A N 1
ATOM 554 C CA . PHE A 1 69 ? 8.007 -1.783 -11.515 1.00 86.62 69 PHE A CA 1
ATOM 555 C C . PHE A 1 69 ? 6.876 -1.088 -12.260 1.00 86.62 69 PHE A C 1
ATOM 557 O O . PHE A 1 69 ? 7.062 -0.662 -13.403 1.00 86.62 69 PHE A O 1
ATOM 564 N N . ILE A 1 70 ? 5.764 -0.886 -11.562 1.00 86.69 70 ILE A N 1
ATOM 565 C CA . ILE A 1 70 ? 4.624 -0.158 -12.095 1.00 86.69 70 ILE A CA 1
ATOM 566 C C . ILE A 1 70 ? 4.227 1.013 -11.209 1.00 86.69 70 ILE A C 1
ATOM 568 O O . ILE A 1 70 ? 4.425 1.016 -9.993 1.00 86.69 70 ILE A O 1
ATOM 572 N N . ARG A 1 71 ? 3.623 2.020 -11.836 1.00 86.38 71 ARG A N 1
ATOM 573 C CA . ARG A 1 71 ? 2.941 3.117 -11.153 1.00 86.38 71 ARG A CA 1
ATOM 574 C C . ARG A 1 71 ? 1.479 3.084 -11.550 1.00 86.38 71 ARG A C 1
ATOM 576 O O . ARG A 1 71 ? 1.144 3.435 -12.671 1.00 86.38 71 ARG A O 1
ATOM 583 N N . SER A 1 72 ? 0.614 2.692 -10.622 1.00 88.00 72 SER A N 1
ATOM 584 C CA . SER A 1 72 ? -0.834 2.730 -10.825 1.00 88.00 72 SER A CA 1
ATOM 585 C C . SER A 1 72 ? -1.490 3.514 -9.701 1.00 88.00 72 SER A C 1
ATOM 587 O O . SER A 1 72 ? -1.441 3.117 -8.539 1.00 88.00 72 SER A O 1
ATOM 589 N N . ARG A 1 73 ? -2.143 4.632 -10.039 1.00 89.50 73 ARG A N 1
ATOM 590 C CA . ARG A 1 73 ? -2.917 5.411 -9.059 1.00 89.50 73 ARG A CA 1
ATOM 591 C C . ARG A 1 73 ? -4.063 4.584 -8.470 1.00 89.50 73 ARG A C 1
ATOM 593 O O . ARG A 1 73 ? -4.389 4.756 -7.299 1.00 89.50 73 ARG A O 1
ATOM 600 N N . TYR A 1 74 ? -4.638 3.688 -9.269 1.00 91.44 74 TYR A N 1
ATOM 601 C CA . TYR A 1 74 ? -5.760 2.845 -8.875 1.00 91.44 74 TYR A CA 1
ATOM 602 C C . TYR A 1 74 ? -5.364 1.827 -7.797 1.00 91.44 74 TYR A C 1
ATOM 604 O O . TYR A 1 74 ? -5.973 1.791 -6.728 1.00 91.44 74 TYR A O 1
ATOM 612 N N . LEU A 1 75 ? -4.272 1.084 -8.006 1.00 92.25 75 LEU A N 1
ATOM 613 C CA . LEU A 1 75 ? -3.769 0.129 -7.008 1.00 92.25 75 LEU A CA 1
ATOM 614 C C . LEU A 1 75 ? -3.224 0.833 -5.758 1.00 92.25 75 LEU A C 1
ATOM 616 O O . LEU A 1 75 ? -3.467 0.390 -4.637 1.00 92.25 75 LEU A O 1
ATOM 620 N N . ASN A 1 76 ? -2.567 1.986 -5.925 1.00 92.75 76 ASN A N 1
ATOM 621 C CA . ASN A 1 76 ? -2.109 2.795 -4.792 1.00 92.75 76 ASN A CA 1
ATOM 622 C C . ASN A 1 76 ? -3.279 3.248 -3.907 1.00 92.75 76 ASN A C 1
ATOM 624 O O . ASN A 1 76 ? -3.150 3.304 -2.681 1.00 92.75 76 ASN A O 1
ATOM 628 N N . HIS A 1 77 ? -4.424 3.554 -4.519 1.00 93.62 77 HIS A N 1
ATOM 629 C CA . HIS A 1 77 ? -5.641 3.884 -3.792 1.00 93.62 77 HIS A CA 1
ATOM 630 C C . HIS A 1 77 ? -6.177 2.676 -3.009 1.00 93.62 77 HIS A C 1
ATOM 632 O O . HIS A 1 77 ? -6.550 2.837 -1.852 1.00 93.62 77 HIS A O 1
ATOM 638 N N . ALA A 1 78 ? -6.144 1.465 -3.582 1.00 94.88 78 ALA A N 1
ATOM 639 C CA . ALA A 1 78 ? -6.540 0.229 -2.891 1.00 94.88 78 ALA A CA 1
ATOM 640 C C . ALA A 1 78 ? -5.761 0.026 -1.585 1.00 94.88 78 ALA A C 1
ATOM 642 O O . ALA A 1 78 ? -6.348 -0.214 -0.530 1.00 94.88 78 ALA A O 1
ATOM 643 N N . ILE A 1 79 ? -4.437 0.189 -1.657 1.00 94.38 79 ILE A N 1
ATOM 644 C CA . ILE A 1 79 ? -3.548 0.054 -0.501 1.00 94.38 79 ILE A CA 1
ATOM 645 C C . ILE A 1 79 ? -3.827 1.171 0.505 1.00 94.38 79 ILE A C 1
ATOM 647 O O . ILE A 1 79 ? -3.944 0.903 1.692 1.00 94.38 79 ILE A O 1
ATOM 651 N N . THR A 1 80 ? -4.002 2.413 0.047 1.00 93.44 80 THR A N 1
ATOM 652 C CA . THR A 1 80 ? -4.356 3.535 0.936 1.00 93.44 80 THR A CA 1
ATOM 653 C C . THR A 1 80 ? -5.649 3.263 1.709 1.00 93.44 80 THR A C 1
ATOM 655 O O . THR A 1 80 ? -5.682 3.492 2.913 1.00 93.44 80 THR A O 1
ATOM 658 N N . LEU A 1 81 ? -6.679 2.708 1.058 1.00 93.62 81 LEU A N 1
ATOM 659 C CA . LEU A 1 81 ? -7.921 2.322 1.736 1.00 93.62 81 LEU A CA 1
ATOM 660 C C . LEU A 1 81 ? -7.745 1.156 2.716 1.00 93.62 81 LEU A C 1
ATOM 662 O O . LEU A 1 81 ? -8.497 1.052 3.677 1.00 93.62 81 LEU A O 1
ATOM 666 N N . ALA A 1 82 ? -6.782 0.259 2.503 1.00 93.06 82 ALA A N 1
ATOM 667 C CA . ALA A 1 82 ? -6.492 -0.795 3.477 1.00 93.06 82 ALA A CA 1
ATOM 668 C C . ALA A 1 82 ? -5.888 -0.238 4.782 1.00 93.06 82 ALA A C 1
ATOM 670 O O . ALA A 1 82 ? -6.008 -0.866 5.829 1.00 93.06 82 ALA A O 1
ATOM 671 N N . TYR A 1 83 ? -5.284 0.953 4.719 1.00 92.19 83 TYR A N 1
ATOM 672 C CA . TYR A 1 83 ? -4.729 1.699 5.852 1.00 92.19 83 TYR A CA 1
ATOM 673 C C . TYR A 1 83 ? -5.697 2.730 6.458 1.00 92.19 83 TYR A C 1
ATOM 675 O O . TYR A 1 83 ? -5.315 3.502 7.344 1.00 92.19 83 TYR A O 1
ATOM 683 N N . GLU A 1 84 ? -6.937 2.777 5.974 1.00 89.38 84 GLU A N 1
ATOM 684 C CA . GLU A 1 84 ? -7.959 3.694 6.466 1.00 89.38 84 GLU A CA 1
ATOM 685 C C . GLU A 1 84 ? -8.188 3.503 7.975 1.00 89.38 84 GLU A C 1
ATOM 687 O O . GLU A 1 84 ? -8.309 2.381 8.465 1.00 89.38 84 GLU A O 1
ATOM 692 N N . GLY A 1 85 ? -8.193 4.608 8.725 1.00 87.81 85 GLY A N 1
ATOM 693 C CA . GLY A 1 85 ? -8.323 4.600 10.187 1.00 87.81 85 GLY A CA 1
ATOM 694 C C . GLY A 1 85 ? -7.047 4.245 10.964 1.00 87.81 85 GLY A C 1
ATOM 695 O O . GLY A 1 85 ? -7.046 4.367 12.184 1.00 87.81 85 GLY A O 1
ATOM 696 N N . LEU A 1 86 ? -5.958 3.852 10.290 1.00 88.62 86 LEU A N 1
ATOM 697 C CA . LEU A 1 86 ? -4.680 3.503 10.933 1.00 88.62 86 LEU A CA 1
ATOM 698 C C . LEU A 1 86 ? -3.605 4.581 10.776 1.00 88.62 86 LEU A C 1
ATOM 700 O O . LEU A 1 86 ? -2.724 4.712 11.623 1.00 88.62 86 LEU A O 1
ATOM 704 N N . LEU A 1 87 ? -3.640 5.334 9.675 1.00 88.94 87 LEU A N 1
ATOM 705 C CA . LEU A 1 87 ? -2.673 6.395 9.392 1.00 88.94 87 LEU A CA 1
ATOM 706 C C . LEU A 1 87 ? -3.187 7.767 9.831 1.00 88.94 87 LEU A C 1
ATOM 708 O O . LEU A 1 87 ? -4.371 8.080 9.720 1.00 88.94 87 LEU A O 1
ATOM 712 N N . ALA A 1 88 ? -2.258 8.625 10.255 1.00 85.31 88 ALA A N 1
ATOM 713 C CA . ALA A 1 88 ? -2.538 10.032 10.505 1.00 85.31 88 ALA A CA 1
ATOM 714 C C . ALA A 1 88 ? -2.866 10.789 9.204 1.00 85.31 88 ALA A C 1
ATOM 716 O O . ALA A 1 88 ? -2.422 10.428 8.109 1.00 85.31 88 ALA A O 1
ATOM 717 N N . SER A 1 89 ? -3.599 11.897 9.332 1.00 81.56 89 SER A N 1
ATOM 718 C CA . SER A 1 89 ? -3.934 12.759 8.195 1.00 81.56 89 SER A CA 1
ATOM 719 C C . SER A 1 89 ? -2.668 13.239 7.468 1.00 81.56 89 SER A C 1
ATOM 721 O O . SER A 1 89 ? -1.685 13.633 8.099 1.00 81.56 89 SER A O 1
ATOM 723 N N . GLN A 1 90 ? -2.697 13.230 6.129 1.00 84.75 90 GLN A N 1
ATOM 724 C CA . GLN A 1 90 ? -1.582 13.610 5.240 1.00 84.75 90 GLN A CA 1
ATOM 725 C C . GLN A 1 90 ? -0.390 12.634 5.201 1.00 84.75 90 GLN A C 1
ATOM 727 O O . GLN A 1 90 ? 0.677 13.001 4.701 1.00 84.75 90 GLN A O 1
ATOM 732 N N . VAL A 1 91 ? -0.540 11.408 5.708 1.00 89.62 91 VAL A N 1
ATOM 733 C CA . VAL A 1 91 ? 0.483 10.356 5.620 1.00 89.62 91 VAL A CA 1
ATOM 734 C C . VAL A 1 91 ? 0.082 9.323 4.566 1.00 89.62 91 VAL A C 1
ATOM 736 O O . VAL A 1 91 ? -1.081 8.946 4.467 1.00 89.62 91 VAL A O 1
ATOM 739 N N . GLN A 1 92 ? 1.045 8.874 3.757 1.00 90.56 92 GLN A N 1
ATOM 740 C CA . GLN A 1 92 ? 0.833 7.831 2.749 1.00 90.56 92 GLN A CA 1
ATOM 741 C C . GLN A 1 92 ? 1.526 6.534 3.168 1.00 90.56 92 GLN A C 1
ATOM 743 O O . GLN A 1 92 ? 2.639 6.612 3.684 1.00 90.56 92 GLN A O 1
ATOM 748 N N . PRO A 1 93 ? 0.932 5.359 2.902 1.00 92.38 93 PRO A N 1
ATOM 749 C CA . PRO A 1 93 ? 1.529 4.083 3.274 1.00 92.38 93 PRO A CA 1
ATOM 750 C C . PRO A 1 93 ? 2.844 3.823 2.529 1.00 92.38 93 PRO A C 1
ATOM 752 O O . PRO A 1 93 ? 3.033 4.245 1.381 1.00 92.38 93 PRO A O 1
ATOM 755 N N . GLU A 1 94 ? 3.730 3.080 3.191 1.00 92.81 94 GLU A N 1
ATOM 756 C CA . GLU A 1 94 ? 4.975 2.559 2.629 1.00 92.81 94 GLU A CA 1
ATOM 757 C C . GLU A 1 94 ? 4.847 1.045 2.423 1.00 92.81 94 GLU A C 1
ATOM 759 O O . GLU A 1 94 ? 4.438 0.318 3.332 1.00 92.81 94 GLU A O 1
ATOM 764 N N . TYR A 1 95 ? 5.184 0.563 1.228 1.00 93.38 95 TYR A N 1
ATOM 765 C CA . TYR A 1 95 ? 5.010 -0.838 0.856 1.00 93.38 95 TYR A CA 1
ATOM 766 C C . TYR A 1 95 ? 5.956 -1.283 -0.264 1.00 93.38 95 TYR A C 1
ATOM 768 O O . TYR A 1 95 ? 6.412 -0.492 -1.095 1.00 93.38 95 TYR A O 1
ATOM 776 N N . PHE A 1 96 ? 6.205 -2.590 -0.285 1.00 93.88 96 PHE A N 1
ATOM 777 C CA . PHE A 1 96 ? 7.026 -3.324 -1.241 1.00 93.88 96 PHE A CA 1
ATOM 778 C C . PHE A 1 96 ? 6.262 -4.582 -1.659 1.00 93.88 96 PHE A C 1
ATOM 780 O O . PHE A 1 96 ? 6.431 -5.641 -1.059 1.00 93.88 96 PHE A O 1
ATOM 787 N N . ILE A 1 97 ? 5.385 -4.459 -2.652 1.00 94.31 97 ILE A N 1
ATOM 788 C CA . ILE A 1 97 ? 4.467 -5.527 -3.065 1.00 94.31 97 ILE A CA 1
ATOM 789 C C . ILE A 1 97 ? 4.849 -6.020 -4.454 1.00 94.31 97 ILE A C 1
ATOM 791 O O . ILE A 1 97 ? 5.140 -5.226 -5.346 1.00 94.31 97 ILE A O 1
ATOM 795 N N . ARG A 1 98 ? 4.820 -7.335 -4.632 1.00 93.62 98 ARG A N 1
ATOM 796 C CA . ARG A 1 98 ? 5.051 -8.043 -5.882 1.00 93.62 98 ARG A CA 1
ATOM 797 C C . ARG A 1 98 ? 3.816 -8.867 -6.226 1.00 93.62 98 ARG A C 1
ATOM 799 O O . ARG A 1 98 ? 3.353 -9.678 -5.427 1.00 93.62 98 ARG A O 1
ATOM 806 N N . LEU A 1 99 ? 3.307 -8.635 -7.423 1.00 92.94 99 LEU A N 1
ATOM 807 C CA . LEU A 1 99 ? 2.185 -9.327 -8.023 1.00 92.94 99 LEU A CA 1
ATOM 808 C C . LEU A 1 99 ? 2.734 -10.248 -9.110 1.00 92.94 99 LEU A C 1
ATOM 810 O O . LEU A 1 99 ? 3.391 -9.794 -10.047 1.00 92.94 99 LEU A O 1
ATOM 814 N N . GLU A 1 100 ? 2.475 -11.537 -8.970 1.00 92.12 100 GLU A N 1
ATOM 815 C CA . GLU A 1 100 ? 2.763 -12.548 -9.980 1.00 92.12 100 GLU A CA 1
ATOM 816 C C . GLU A 1 100 ? 1.431 -12.993 -10.588 1.00 92.12 100 GLU A C 1
ATOM 818 O O . GLU A 1 100 ? 0.506 -13.377 -9.872 1.00 92.12 100 GLU A O 1
ATOM 823 N N . MET A 1 101 ? 1.301 -12.889 -11.908 1.00 91.69 101 MET A N 1
ATOM 824 C CA . MET A 1 101 ? 0.092 -13.292 -12.634 1.00 91.69 101 MET A CA 1
ATOM 825 C C . MET A 1 101 ? 0.422 -13.673 -14.077 1.00 91.69 101 MET A C 1
ATOM 827 O O . MET A 1 101 ? 1.519 -13.401 -14.575 1.00 91.69 101 MET A O 1
ATOM 831 N N . ASN A 1 102 ? -0.536 -14.289 -14.766 1.00 89.75 102 ASN A N 1
ATOM 832 C CA . ASN A 1 102 ? -0.346 -14.720 -16.145 1.00 89.75 102 ASN A CA 1
ATOM 833 C C . ASN A 1 102 ? -0.058 -13.508 -17.062 1.00 89.75 102 ASN A C 1
ATOM 835 O O . ASN A 1 102 ? -0.850 -12.570 -17.096 1.00 89.75 102 ASN A O 1
ATOM 839 N N . PRO A 1 103 ? 1.043 -13.492 -17.838 1.00 85.38 103 PRO A N 1
ATOM 840 C CA . PRO A 1 103 ? 1.323 -12.397 -18.768 1.00 85.38 103 PRO A CA 1
ATOM 841 C C . PRO A 1 103 ? 0.245 -12.209 -19.847 1.00 85.38 103 PRO A C 1
ATOM 843 O O . PRO A 1 103 ? 0.173 -11.129 -20.418 1.00 85.38 103 PRO A O 1
ATOM 846 N N . ALA A 1 104 ? -0.590 -13.218 -20.124 1.00 85.69 104 ALA A N 1
ATOM 847 C CA . ALA A 1 104 ? -1.697 -13.101 -21.073 1.00 85.69 104 ALA A CA 1
ATOM 848 C C . ALA A 1 104 ? -2.823 -12.167 -20.591 1.00 85.69 104 ALA A C 1
ATOM 850 O O . ALA A 1 104 ? -3.488 -11.554 -21.417 1.00 85.69 104 ALA A O 1
ATOM 851 N N . THR A 1 105 ? -3.010 -12.024 -19.274 1.00 83.44 105 THR A N 1
ATOM 852 C CA . THR A 1 105 ? -4.056 -11.173 -18.672 1.00 83.44 105 THR A CA 1
ATOM 853 C C . THR A 1 105 ? -3.577 -9.733 -18.444 1.00 83.44 105 THR A C 1
ATOM 855 O O . THR A 1 105 ? -4.223 -8.950 -17.741 1.00 83.44 105 THR A O 1
ATOM 858 N N . ILE A 1 106 ? -2.401 -9.386 -18.982 1.00 83.19 106 ILE A N 1
ATOM 859 C CA . ILE A 1 106 ? -1.723 -8.109 -18.781 1.00 83.19 106 ILE A CA 1
ATOM 860 C C . ILE A 1 106 ? -1.375 -7.475 -20.132 1.00 83.19 106 ILE A C 1
ATOM 862 O O . ILE A 1 106 ? -0.718 -8.100 -20.961 1.00 83.19 106 ILE A O 1
ATOM 866 N N . ASP A 1 107 ? -1.687 -6.188 -20.302 1.00 80.12 107 ASP A N 1
ATOM 867 C CA . ASP A 1 107 ? -1.176 -5.386 -21.417 1.00 80.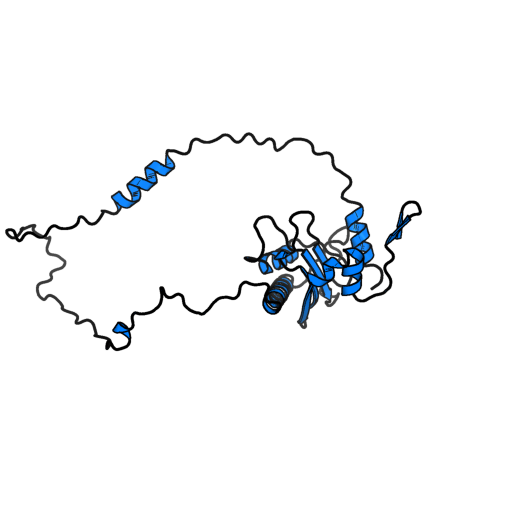12 107 ASP A CA 1
ATOM 868 C C . ASP A 1 107 ? -0.135 -4.359 -20.938 1.00 80.12 107 ASP A C 1
ATOM 870 O O . ASP A 1 107 ? -0.433 -3.386 -20.241 1.00 80.12 107 ASP A O 1
ATOM 874 N N . ILE A 1 108 ? 1.122 -4.592 -21.321 1.00 72.06 108 ILE A N 1
ATOM 875 C CA . ILE A 1 108 ? 2.290 -3.773 -20.955 1.00 72.06 108 ILE A CA 1
ATOM 876 C C . ILE A 1 108 ? 2.516 -2.637 -21.981 1.00 72.06 108 ILE A C 1
ATOM 878 O O . ILE A 1 108 ? 3.357 -1.760 -21.772 1.00 72.06 108 ILE A O 1
ATOM 882 N N . ASN A 1 109 ? 1.787 -2.615 -23.104 1.00 67.25 109 ASN A N 1
ATOM 883 C CA . ASN A 1 109 ? 2.117 -1.777 -24.264 1.00 67.25 109 ASN A CA 1
ATOM 884 C C . ASN A 1 109 ? 1.487 -0.371 -24.269 1.00 67.25 109 ASN A C 1
ATOM 886 O O . ASN A 1 109 ? 1.509 0.303 -25.296 1.00 67.25 109 ASN A O 1
ATOM 890 N N . ILE A 1 110 ? 0.963 0.117 -23.144 1.00 65.81 110 ILE A N 1
ATOM 891 C CA . ILE A 1 110 ? 0.117 1.327 -23.134 1.00 65.81 110 ILE A CA 1
ATOM 892 C C . ILE A 1 110 ? 0.892 2.651 -23.073 1.00 65.81 110 ILE A C 1
ATOM 894 O O . IL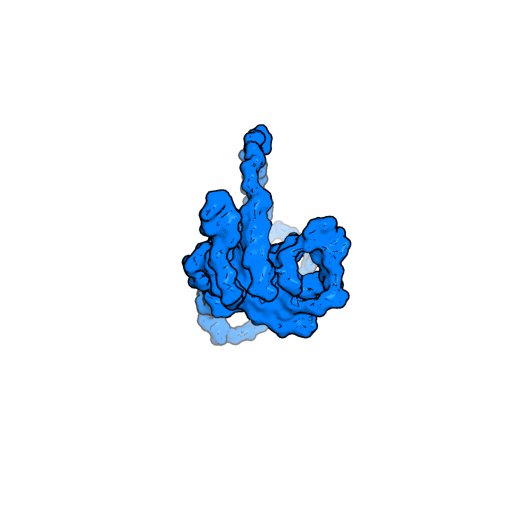E A 1 110 ? 0.389 3.666 -23.551 1.00 65.81 110 ILE A O 1
ATOM 898 N N . HIS A 1 111 ? 2.116 2.679 -22.533 1.00 57.47 111 HIS A N 1
ATOM 899 C CA . HIS A 1 111 ? 2.867 3.932 -22.360 1.00 57.47 111 HIS A CA 1
ATOM 900 C C . HIS A 1 111 ? 4.316 3.838 -22.875 1.00 57.47 111 HIS A C 1
ATOM 902 O O . HIS A 1 111 ? 4.978 2.818 -22.655 1.00 57.47 111 HIS A O 1
ATOM 908 N N . PRO A 1 112 ? 4.887 4.908 -23.473 1.00 60.69 112 PRO A N 1
ATOM 909 C CA . PRO A 1 112 ? 6.265 4.924 -23.985 1.00 60.69 112 PRO A CA 1
ATOM 910 C C . PRO A 1 112 ? 7.341 4.595 -22.936 1.00 60.69 112 PRO A C 1
ATOM 912 O O . PRO A 1 112 ? 8.402 4.079 -23.282 1.00 60.69 112 PRO A O 1
ATOM 915 N N . THR A 1 113 ? 7.081 4.853 -21.648 1.00 69.75 113 THR A N 1
ATOM 916 C CA . THR A 1 113 ? 8.010 4.537 -20.543 1.00 69.75 113 THR A CA 1
ATOM 917 C C . THR A 1 113 ? 7.841 3.129 -19.965 1.00 69.75 113 THR A C 1
ATOM 919 O O . THR A 1 113 ? 8.646 2.747 -19.118 1.00 69.75 113 THR A O 1
ATOM 922 N N . LYS A 1 114 ? 6.826 2.358 -20.396 1.00 70.50 114 LYS A N 1
ATOM 923 C CA . LYS A 1 114 ? 6.503 0.998 -19.902 1.00 70.50 114 LYS A CA 1
ATOM 924 C C . LYS A 1 114 ? 6.345 0.897 -18.375 1.00 70.50 114 LYS A C 1
ATOM 926 O O . LYS A 1 114 ? 6.609 -0.144 -17.783 1.00 70.50 114 LYS A O 1
ATOM 931 N N . THR A 1 115 ? 5.968 2.002 -17.731 1.00 73.00 115 THR A N 1
ATOM 932 C CA . THR A 1 115 ? 5.751 2.097 -16.274 1.00 73.00 115 THR A CA 1
ATOM 933 C C . THR A 1 115 ? 4.294 1.896 -15.873 1.00 73.00 115 THR A C 1
ATOM 935 O O . THR A 1 115 ? 3.994 1.820 -14.685 1.00 73.00 115 THR A O 1
ATOM 938 N N . GLU A 1 116 ? 3.398 1.862 -16.851 1.00 78.06 116 GLU A N 1
ATOM 939 C CA . GLU A 1 116 ? 1.963 1.682 -16.672 1.00 78.06 116 GLU A CA 1
ATOM 940 C C . GLU A 1 116 ? 1.564 0.380 -17.357 1.00 78.06 116 GLU A C 1
ATOM 942 O O . GLU A 1 116 ? 2.111 0.033 -18.406 1.00 78.06 116 GLU A O 1
ATOM 947 N N . ILE A 1 117 ? 0.657 -0.351 -16.722 1.00 81.44 117 ILE A N 1
ATOM 948 C CA . ILE A 1 117 ? 0.194 -1.665 -17.146 1.00 81.44 117 ILE A CA 1
ATOM 949 C C . ILE A 1 117 ? -1.331 -1.653 -17.064 1.00 81.44 117 ILE A C 1
ATOM 951 O O . ILE A 1 117 ? -1.865 -1.188 -16.055 1.00 81.44 117 ILE A O 1
ATOM 955 N N . LYS A 1 118 ? -2.008 -2.170 -18.095 1.00 84.44 118 LYS A N 1
ATOM 956 C CA . LYS A 1 118 ? -3.432 -2.518 -18.015 1.00 84.44 118 LYS A CA 1
ATOM 957 C C . LYS A 1 118 ? -3.580 -3.933 -17.521 1.00 84.44 118 LYS A C 1
ATOM 959 O O . LYS A 1 118 ? -2.886 -4.827 -18.011 1.00 84.44 118 LYS A O 1
ATOM 964 N N . PHE A 1 119 ? -4.552 -4.137 -16.653 1.00 86.69 119 PHE A N 1
ATOM 965 C CA . PHE A 1 119 ? -4.995 -5.478 -16.313 1.00 86.69 119 PHE A CA 1
ATOM 966 C C . PHE A 1 119 ? -6.325 -5.763 -17.007 1.00 86.69 119 PHE A C 1
ATOM 968 O O . PHE A 1 119 ? -7.114 -4.851 -17.253 1.00 86.69 119 PHE A O 1
ATOM 975 N N . GLU A 1 120 ? -6.563 -7.027 -17.341 1.00 86.56 120 GLU A N 1
ATOM 976 C CA . GLU A 1 120 ? -7.859 -7.470 -17.860 1.00 86.56 120 GLU A CA 1
ATOM 977 C C . GLU A 1 120 ? -8.963 -7.309 -16.802 1.00 86.56 120 GLU A C 1
ATOM 979 O O . GLU A 1 120 ? -10.018 -6.748 -17.091 1.00 86.56 120 GLU A O 1
ATOM 984 N N . ASP A 1 121 ? -8.676 -7.708 -15.557 1.00 87.31 121 ASP A N 1
ATOM 985 C CA . ASP A 1 121 ? -9.585 -7.583 -14.414 1.00 87.31 121 ASP A CA 1
ATOM 986 C C . ASP A 1 121 ? -8.964 -6.757 -13.273 1.00 87.31 121 ASP A C 1
ATOM 988 O O . ASP A 1 121 ? -8.494 -7.263 -12.249 1.00 87.31 121 ASP A O 1
ATOM 992 N N . GLU A 1 122 ? -8.943 -5.436 -13.464 1.00 89.44 122 GLU A N 1
ATOM 993 C CA . GLU A 1 122 ? -8.425 -4.486 -12.471 1.00 89.44 122 GLU A CA 1
ATOM 994 C C . GLU A 1 122 ? -9.224 -4.498 -11.161 1.00 89.44 122 GLU A C 1
ATOM 996 O O . GLU A 1 122 ? -8.649 -4.306 -10.088 1.00 89.44 122 GLU A O 1
ATOM 1001 N N . HIS A 1 123 ? -10.536 -4.733 -11.228 1.00 92.50 123 HIS A N 1
ATOM 1002 C CA . HIS A 1 123 ? -11.427 -4.685 -10.070 1.00 92.50 123 HIS A CA 1
ATOM 1003 C C . HIS A 1 123 ? -11.183 -5.846 -9.107 1.00 92.50 123 HIS A C 1
ATOM 1005 O O . HIS A 1 123 ? -11.114 -5.636 -7.892 1.00 92.50 123 HIS A O 1
ATOM 1011 N N . THR A 1 124 ? -10.993 -7.054 -9.635 1.00 92.44 124 THR A N 1
ATOM 1012 C CA . THR A 1 124 ? -10.668 -8.223 -8.815 1.00 92.44 124 THR A CA 1
ATOM 1013 C C . THR A 1 124 ? -9.306 -8.062 -8.145 1.00 92.44 124 THR A C 1
ATOM 1015 O O . THR A 1 124 ? -9.196 -8.244 -6.930 1.00 92.44 124 THR A O 1
ATOM 1018 N N . ILE A 1 125 ? -8.283 -7.613 -8.884 1.00 92.31 125 ILE A N 1
ATOM 1019 C CA . ILE A 1 125 ? -6.946 -7.347 -8.322 1.00 92.31 125 ILE A CA 1
ATOM 1020 C C . ILE A 1 125 ? -7.020 -6.268 -7.238 1.00 92.31 125 ILE A C 1
ATOM 1022 O O . ILE A 1 125 ? -6.381 -6.390 -6.193 1.00 92.31 125 ILE A O 1
ATOM 1026 N N . TYR A 1 126 ? -7.817 -5.222 -7.456 1.00 94.38 126 TYR A N 1
ATOM 1027 C CA . TYR A 1 126 ? -8.034 -4.158 -6.482 1.00 94.38 126 TYR A CA 1
ATOM 1028 C C . TYR A 1 126 ? -8.606 -4.694 -5.164 1.00 94.38 126 TYR A C 1
ATOM 1030 O O . TYR A 1 126 ? -8.095 -4.368 -4.088 1.00 94.38 126 TYR A O 1
ATOM 1038 N N . ALA A 1 127 ? -9.650 -5.524 -5.239 1.00 94.62 127 ALA A N 1
ATOM 1039 C CA . ALA A 1 127 ? -10.291 -6.109 -4.068 1.00 94.62 127 ALA A CA 1
ATOM 1040 C C . ALA A 1 127 ? -9.355 -7.077 -3.328 1.00 94.62 127 ALA A C 1
ATOM 1042 O O . ALA A 1 127 ? -9.227 -6.977 -2.106 1.00 94.62 127 ALA A O 1
ATOM 1043 N N . MET A 1 128 ? -8.654 -7.947 -4.063 1.00 94.06 128 MET A N 1
ATOM 1044 C CA . MET A 1 128 ? -7.673 -8.885 -3.506 1.00 94.06 128 MET A CA 1
ATOM 1045 C C . MET A 1 128 ? -6.530 -8.144 -2.815 1.00 94.06 128 MET A C 1
ATOM 1047 O O . MET A 1 128 ? -6.239 -8.404 -1.655 1.00 94.06 128 MET A O 1
ATOM 1051 N N . LEU A 1 129 ? -5.943 -7.138 -3.468 1.00 94.88 129 LEU A N 1
ATOM 1052 C CA . LEU A 1 129 ? -4.859 -6.342 -2.892 1.00 94.88 129 LEU A CA 1
ATOM 1053 C C . LEU A 1 129 ? -5.296 -5.617 -1.614 1.00 94.88 129 LEU A C 1
ATOM 1055 O O . LEU A 1 129 ? -4.565 -5.607 -0.623 1.00 94.88 129 LEU A O 1
ATOM 1059 N N . LYS A 1 130 ? -6.495 -5.023 -1.616 1.00 95.31 130 LYS A N 1
ATOM 1060 C CA . LYS A 1 130 ? -7.058 -4.371 -0.428 1.00 95.31 130 LYS A CA 1
ATOM 1061 C C . LYS A 1 130 ? -7.269 -5.372 0.714 1.00 95.31 130 LYS A C 1
ATOM 1063 O O . LYS A 1 130 ? -6.917 -5.064 1.853 1.00 95.31 130 LYS A O 1
ATOM 1068 N N . SER A 1 131 ? -7.834 -6.541 0.414 1.00 94.62 131 SER A N 1
ATOM 1069 C CA . SER A 1 131 ? -8.076 -7.611 1.387 1.00 94.62 131 SER A CA 1
ATOM 1070 C C . SER A 1 131 ? -6.767 -8.126 1.987 1.00 94.62 131 SER A C 1
ATOM 1072 O O . SER A 1 131 ? -6.624 -8.120 3.207 1.00 94.62 131 SER A O 1
ATOM 1074 N N . ALA A 1 132 ? -5.781 -8.436 1.142 1.00 95.00 132 ALA A N 1
ATOM 1075 C CA . ALA A 1 132 ? -4.463 -8.936 1.527 1.00 95.00 132 ALA A CA 1
ATOM 1076 C C . ALA A 1 132 ? -3.754 -8.012 2.515 1.00 95.00 132 ALA A C 1
ATOM 1078 O O . ALA A 1 132 ? -3.285 -8.431 3.575 1.00 95.00 132 ALA A O 1
ATOM 1079 N N . VAL A 1 133 ? -3.707 -6.717 2.187 1.00 94.81 133 VAL A N 1
ATOM 1080 C CA . VAL A 1 133 ? -3.063 -5.711 3.035 1.00 94.81 133 VAL A CA 1
ATOM 1081 C C . VAL A 1 133 ? -3.825 -5.553 4.348 1.00 94.81 133 VAL A C 1
ATOM 1083 O O . VAL A 1 133 ? -3.207 -5.530 5.410 1.00 94.81 133 VAL A O 1
ATOM 1086 N N . LYS A 1 134 ? -5.160 -5.483 4.304 1.00 93.06 134 LYS A N 1
ATOM 1087 C CA . LYS A 1 134 ? -5.979 -5.341 5.514 1.00 93.06 134 LYS A CA 1
ATOM 1088 C C . LYS A 1 134 ? -5.846 -6.557 6.433 1.00 93.06 134 LYS A C 1
ATOM 1090 O O . LYS A 1 134 ? -5.724 -6.396 7.644 1.00 93.06 134 LYS A O 1
ATOM 1095 N N . HIS A 1 135 ? -5.816 -7.755 5.858 1.00 92.50 135 HIS A N 1
ATOM 1096 C CA . HIS A 1 135 ? -5.620 -9.006 6.577 1.00 92.50 135 HIS A CA 1
ATOM 1097 C C . HIS A 1 135 ? -4.248 -9.047 7.254 1.00 92.50 135 HIS A C 1
ATOM 1099 O O . HIS A 1 135 ? -4.173 -9.315 8.451 1.00 92.50 135 HIS A O 1
ATOM 1105 N N . ALA A 1 136 ? -3.180 -8.689 6.538 1.00 92.31 136 ALA A N 1
ATOM 1106 C CA . ALA A 1 136 ? -1.839 -8.629 7.109 1.00 92.31 136 ALA A CA 1
ATOM 1107 C C . ALA A 1 136 ? -1.727 -7.581 8.231 1.00 92.31 136 ALA A C 1
ATOM 1109 O O . ALA A 1 136 ? -1.157 -7.850 9.282 1.00 92.31 136 ALA A O 1
ATOM 1110 N N . LEU A 1 137 ? -2.317 -6.393 8.078 1.00 90.94 137 LEU A N 1
ATOM 1111 C CA . LEU A 1 137 ? -2.330 -5.401 9.161 1.00 90.94 137 LEU A CA 1
ATOM 1112 C C . LEU A 1 137 ? -3.116 -5.912 10.386 1.00 90.94 137 LEU A C 1
ATOM 1114 O O . LEU A 1 137 ? -2.673 -5.737 11.520 1.00 90.94 137 LEU A O 1
ATOM 1118 N N . GLY A 1 138 ? -4.236 -6.606 10.172 1.00 88.62 138 GLY A N 1
ATOM 1119 C CA . GLY A 1 138 ? -5.009 -7.230 11.248 1.00 88.62 138 GLY A CA 1
ATOM 1120 C C . GLY A 1 138 ? -4.235 -8.321 11.998 1.00 88.62 138 GLY A C 1
ATOM 1121 O O . GLY A 1 138 ? -4.191 -8.303 13.225 1.00 88.62 138 GLY A O 1
ATOM 1122 N N . GLN A 1 139 ? -3.572 -9.232 11.279 1.00 86.81 139 GLN A N 1
ATOM 1123 C CA . GLN A 1 139 ? -2.824 -10.348 11.876 1.00 86.81 139 GLN A CA 1
ATOM 1124 C C . GLN A 1 139 ? -1.682 -9.894 12.790 1.00 86.81 139 GLN A C 1
ATOM 1126 O O . GLN A 1 139 ? -1.429 -10.506 13.823 1.00 86.81 139 GLN A O 1
ATOM 1131 N N . PHE A 1 140 ? -0.987 -8.815 12.428 1.00 81.88 140 PHE A N 1
ATOM 1132 C CA . PHE A 1 140 ? 0.168 -8.324 13.183 1.00 81.88 140 PHE A CA 1
ATOM 1133 C C . PHE A 1 140 ? -0.216 -7.310 14.279 1.00 81.88 140 PHE A C 1
ATOM 1135 O O . PHE A 1 140 ? 0.636 -6.531 14.712 1.00 81.88 140 PHE A O 1
ATOM 1142 N N . ASN A 1 141 ? -1.485 -7.334 14.719 1.00 70.31 141 ASN A N 1
ATOM 1143 C CA . ASN A 1 141 ? -2.085 -6.473 15.749 1.00 70.31 141 ASN A CA 1
ATOM 1144 C C . ASN A 1 141 ? -1.807 -4.980 15.531 1.00 70.31 141 ASN A C 1
ATOM 1146 O O . ASN A 1 141 ? -1.525 -4.222 16.455 1.00 70.31 141 ASN A O 1
ATOM 1150 N N . VAL A 1 142 ? -1.818 -4.577 14.264 1.00 64.94 142 VAL A N 1
ATOM 1151 C CA . VAL A 1 142 ? -1.557 -3.199 13.858 1.00 64.94 142 VAL A CA 1
ATOM 1152 C C . VAL A 1 142 ? -2.825 -2.348 13.945 1.00 64.94 142 VAL A C 1
ATOM 1154 O O . VAL A 1 142 ? -2.755 -1.121 14.012 1.00 64.94 142 VAL A O 1
ATOM 1157 N N . MET A 1 143 ? -3.991 -2.997 13.934 1.00 65.06 143 MET A N 1
ATOM 1158 C CA . MET A 1 143 ? -5.261 -2.336 14.189 1.00 65.06 143 MET A CA 1
ATOM 1159 C C . MET A 1 143 ? -5.506 -2.254 15.698 1.00 65.06 143 MET A C 1
ATOM 1161 O O . MET A 1 143 ? -5.222 -3.229 16.396 1.00 65.06 143 MET A O 1
ATOM 1165 N N . PRO A 1 144 ? -6.046 -1.133 16.209 1.00 61.53 144 PRO A N 1
ATOM 1166 C CA . PRO A 1 144 ? -6.527 -1.085 17.581 1.00 61.53 144 PRO A CA 1
ATOM 1167 C C . PRO A 1 144 ? -7.525 -2.228 17.776 1.00 61.53 144 PRO A C 1
ATOM 1169 O O . PRO A 1 144 ? -8.428 -2.414 16.955 1.00 61.53 144 PRO A O 1
ATOM 1172 N N . THR A 1 145 ? -7.326 -3.025 18.823 1.00 65.06 145 THR A N 1
ATOM 1173 C CA . THR A 1 145 ? -8.256 -4.093 19.184 1.00 65.06 145 THR A CA 1
ATOM 1174 C C . THR A 1 145 ? -9.628 -3.466 19.370 1.00 65.06 145 THR A C 1
ATOM 1176 O O . THR A 1 145 ? -9.774 -2.554 20.185 1.00 65.06 145 THR A O 1
ATOM 1179 N N . LEU A 1 146 ? -10.616 -3.914 18.590 1.00 66.62 146 LEU A N 1
ATOM 1180 C CA . LEU A 1 146 ? -12.006 -3.598 18.890 1.00 66.62 146 LEU A CA 1
ATOM 1181 C C . LEU A 1 146 ? -12.282 -4.209 20.261 1.00 66.62 146 LEU A C 1
ATOM 1183 O O . LEU A 1 146 ? -12.317 -5.433 20.396 1.00 66.62 146 LEU A O 1
ATOM 1187 N N . ASP A 1 147 ? -12.385 -3.357 21.273 1.00 61.31 147 ASP A N 1
ATOM 1188 C CA . ASP A 1 147 ? -12.767 -3.797 22.599 1.00 61.31 147 ASP A CA 1
ATOM 1189 C C . ASP A 1 147 ? -14.268 -4.088 22.562 1.00 61.31 147 ASP A C 1
ATOM 1191 O O . ASP A 1 147 ? -15.100 -3.183 22.526 1.00 61.31 147 ASP A O 1
ATOM 1195 N N . PHE A 1 148 ? -14.612 -5.370 22.445 1.00 68.94 148 PHE A N 1
ATOM 1196 C CA . PHE A 1 148 ? -15.997 -5.827 22.538 1.00 68.94 148 PHE A CA 1
ATOM 1197 C C . PHE A 1 148 ? -16.461 -5.903 23.998 1.00 68.94 148 PHE A C 1
ATOM 1199 O O . PHE A 1 148 ? -17.631 -6.204 24.253 1.00 68.94 148 PHE A O 1
ATOM 1206 N N . GLU A 1 149 ? -15.580 -5.632 24.966 1.00 65.19 149 GLU A N 1
ATOM 1207 C CA . GLU A 1 149 ? -15.963 -5.546 26.364 1.00 65.19 149 GLU A CA 1
ATOM 1208 C C . GLU A 1 149 ? -16.599 -4.180 26.654 1.00 65.19 149 GLU A C 1
ATOM 1210 O O . GLU A 1 149 ? -15.958 -3.219 27.059 1.00 65.19 149 GLU A O 1
ATOM 1215 N N . LYS A 1 150 ? -17.928 -4.150 26.509 1.00 56.09 150 LYS A N 1
ATOM 1216 C CA . LYS A 1 150 ? -18.851 -3.197 27.147 1.00 56.09 150 LYS A CA 1
ATOM 1217 C C . LYS A 1 150 ? -18.731 -1.726 26.740 1.00 56.09 150 LYS A C 1
ATOM 1219 O O . LYS A 1 150 ? -18.155 -0.899 27.446 1.00 56.09 150 LYS A O 1
ATOM 1224 N N . ASP A 1 151 ? -19.598 -1.342 25.811 1.00 59.28 151 ASP A N 1
ATOM 1225 C CA . ASP A 1 151 ? -20.338 -0.097 26.008 1.00 59.28 151 ASP A CA 1
ATOM 1226 C C . ASP A 1 151 ? -21.288 -0.275 27.208 1.00 59.28 151 ASP A C 1
ATOM 1228 O O . ASP A 1 151 ? -22.422 -0.729 27.069 1.00 59.28 151 ASP A O 1
ATOM 1232 N N . ALA A 1 152 ? -20.839 0.091 28.412 1.00 58.50 152 ALA A N 1
ATOM 1233 C CA . ALA A 1 152 ? -21.680 0.117 29.620 1.00 58.50 152 ALA A CA 1
ATOM 1234 C C . ALA A 1 152 ? -22.870 1.101 29.503 1.00 58.50 152 ALA A C 1
ATOM 1236 O O . ALA A 1 152 ? -23.783 1.096 30.326 1.00 58.50 152 ALA A O 1
ATOM 1237 N N . SER A 1 153 ? -22.883 1.948 28.469 1.00 62.66 153 SER A N 1
ATOM 1238 C CA . SER A 1 153 ? -24.021 2.794 28.087 1.00 62.66 153 SER A CA 1
ATOM 1239 C C . SER A 1 153 ? -25.156 2.011 27.408 1.00 62.66 153 SER A C 1
ATOM 1241 O O . SER A 1 153 ? -26.276 2.516 27.330 1.00 62.66 153 SER A O 1
ATOM 1243 N N . VAL A 1 154 ? -24.886 0.779 26.959 1.00 65.56 154 VAL A N 1
ATOM 1244 C CA . VAL A 1 154 ? -25.849 -0.179 26.388 1.00 65.56 154 VAL A CA 1
ATOM 1245 C C . VAL A 1 154 ? -26.100 -1.335 27.370 1.00 65.56 154 VAL A C 1
ATOM 1247 O O . VAL A 1 154 ? -26.652 -2.373 27.012 1.00 65.56 154 VAL A O 1
ATOM 1250 N N . ASP A 1 155 ? -25.741 -1.179 28.647 1.00 65.50 155 ASP A N 1
ATOM 1251 C CA . ASP A 1 155 ? -26.214 -2.100 29.675 1.00 65.50 155 ASP A CA 1
ATOM 1252 C C . ASP A 1 155 ? -27.704 -1.833 29.912 1.00 65.50 155 ASP A C 1
ATOM 1254 O O . ASP A 1 155 ? -28.115 -0.837 30.513 1.00 65.50 155 ASP A O 1
ATOM 1258 N N . ILE A 1 156 ? -28.540 -2.746 29.418 1.00 72.06 156 ILE A N 1
ATOM 1259 C CA . ILE A 1 156 ? -29.959 -2.786 29.759 1.00 72.06 156 ILE A CA 1
ATOM 1260 C C . ILE A 1 156 ? -30.025 -2.891 31.293 1.00 72.06 156 ILE A C 1
ATOM 1262 O O . ILE A 1 156 ? -29.464 -3.844 31.848 1.00 72.06 156 ILE A O 1
ATOM 1266 N N . PRO A 1 157 ? -30.672 -1.947 32.004 1.00 76.50 157 PRO A N 1
ATOM 1267 C CA . PRO A 1 157 ? -30.700 -1.992 33.456 1.00 76.50 157 PRO A CA 1
ATOM 1268 C C . PRO A 1 157 ? -31.253 -3.343 33.914 1.00 76.50 157 PRO A C 1
ATOM 1270 O O . PRO A 1 157 ? -32.245 -3.825 33.365 1.00 76.50 157 PRO A O 1
ATOM 1273 N N . TYR A 1 158 ? -30.629 -3.957 34.926 1.00 70.44 158 TYR A N 1
ATOM 1274 C CA . TYR A 1 158 ? -30.996 -5.295 35.417 1.00 70.44 158 TYR A CA 1
ATOM 1275 C C . TYR A 1 158 ? -32.490 -5.437 35.754 1.00 70.44 158 TYR A C 1
ATOM 1277 O O . TYR A 1 158 ? -33.045 -6.525 35.632 1.00 70.44 158 TYR A O 1
ATOM 1285 N N . SER A 1 159 ? -33.163 -4.331 36.081 1.00 77.06 159 SER A N 1
ATOM 1286 C CA . SER A 1 159 ? -34.610 -4.260 36.308 1.00 77.06 159 SER A CA 1
ATOM 1287 C C . SER A 1 159 ? -35.477 -4.657 35.105 1.00 77.06 159 SER A C 1
ATOM 1289 O O . SER A 1 159 ? -36.664 -4.918 35.279 1.00 77.06 159 SER A O 1
ATOM 1291 N N . TYR A 1 160 ? -34.916 -4.720 33.895 1.00 68.75 160 TYR A N 1
ATOM 1292 C CA . TYR A 1 160 ? -35.621 -5.144 32.685 1.00 68.75 160 TYR A CA 1
ATOM 1293 C C . TYR A 1 160 ? -35.435 -6.631 32.351 1.00 68.75 160 TYR A C 1
ATOM 1295 O O . TYR A 1 160 ? -36.198 -7.140 31.536 1.00 68.75 160 TYR A O 1
ATOM 1303 N N . LYS A 1 161 ? -34.486 -7.349 32.979 1.00 71.50 161 LYS A N 1
ATOM 1304 C CA . LYS A 1 161 ? -34.283 -8.794 32.729 1.00 71.50 161 LYS A CA 1
ATOM 1305 C C . LYS A 1 161 ? -35.443 -9.652 33.234 1.00 71.50 161 LYS A C 1
ATOM 1307 O O . LYS A 1 161 ? -35.784 -10.645 32.605 1.00 71.50 161 LYS A O 1
ATOM 1312 N N . GLU A 1 162 ? -36.049 -9.260 34.351 1.00 79.25 162 GLU A N 1
ATOM 1313 C CA . GLU A 1 162 ? -37.153 -9.997 34.986 1.00 79.25 162 GLU A CA 1
ATOM 1314 C C . GLU A 1 162 ? -38.531 -9.414 34.646 1.00 79.25 162 GLU A C 1
ATOM 1316 O O . GLU A 1 162 ? -39.567 -9.943 35.053 1.00 79.25 162 GLU A O 1
ATOM 1321 N N . LYS A 1 163 ? -38.571 -8.307 33.897 1.00 79.31 163 LYS A N 1
ATOM 1322 C CA . LYS A 1 163 ? -39.822 -7.635 33.565 1.00 79.31 163 LYS A CA 1
ATOM 1323 C C . LYS A 1 163 ? -40.499 -8.388 32.426 1.00 79.31 163 LYS A C 1
ATOM 1325 O O . LYS A 1 163 ? -40.032 -8.368 31.290 1.00 79.31 163 LYS A O 1
ATOM 1330 N N . LEU A 1 164 ? -41.615 -9.043 32.731 1.00 81.81 164 LEU A N 1
ATOM 1331 C CA . LEU A 1 164 ? -42.434 -9.685 31.710 1.00 81.81 164 LEU A CA 1
ATOM 1332 C C . LEU A 1 164 ? -42.901 -8.634 30.687 1.00 81.81 164 LEU A C 1
ATOM 1334 O O . LEU A 1 164 ? -43.293 -7.532 31.090 1.00 81.81 164 LEU A O 1
ATOM 1338 N N . PRO A 1 165 ? -42.864 -8.940 29.378 1.00 79.56 165 PRO A N 1
ATOM 1339 C CA . PRO A 1 165 ? -43.375 -8.040 28.355 1.00 79.56 165 PRO A CA 1
ATOM 1340 C C . PRO A 1 165 ? -44.870 -7.809 28.596 1.00 79.56 165 PRO A C 1
ATOM 1342 O O . PRO A 1 165 ? -45.689 -8.714 28.448 1.00 79.56 165 PRO A O 1
ATOM 1345 N N . VAL A 1 166 ? -45.223 -6.592 29.009 1.00 83.56 166 VAL A N 1
ATOM 1346 C CA . VAL A 1 166 ? -46.619 -6.179 29.169 1.00 83.56 166 VAL A CA 1
ATOM 1347 C C . VAL A 1 166 ? -47.104 -5.714 27.809 1.00 83.56 166 VAL A C 1
ATOM 1349 O O . VAL A 1 166 ? -46.594 -4.733 27.265 1.00 83.56 166 VAL A O 1
ATOM 1352 N N . PHE A 1 167 ? -48.081 -6.418 27.248 1.00 85.06 167 PHE A N 1
ATOM 1353 C CA . PHE A 1 167 ? -48.733 -5.959 26.031 1.00 85.06 167 PHE A CA 1
ATOM 1354 C C . PHE A 1 167 ? -49.425 -4.619 26.307 1.00 85.06 167 PHE A C 1
ATOM 1356 O O . PHE A 1 167 ? -50.132 -4.504 27.313 1.00 85.06 167 PHE A O 1
ATOM 1363 N N . PRO A 1 168 ? -49.233 -3.598 25.454 1.00 84.12 168 PRO A N 1
ATOM 1364 C CA . PRO A 1 168 ? -49.938 -2.340 25.619 1.00 84.12 168 PRO A CA 1
ATOM 1365 C C . PRO A 1 168 ? -51.441 -2.602 25.507 1.00 84.12 168 PRO A C 1
ATOM 1367 O O . PRO A 1 168 ? -51.918 -3.157 24.516 1.00 84.12 168 PRO A O 1
ATOM 1370 N N . THR A 1 169 ? -52.198 -2.211 26.527 1.00 84.25 169 THR A N 1
ATOM 1371 C CA . THR A 1 169 ? -53.655 -2.221 26.457 1.00 84.25 169 THR A CA 1
ATOM 1372 C C . THR A 1 169 ? -54.095 -1.082 25.549 1.00 84.25 169 THR A C 1
ATOM 1374 O O . THR A 1 169 ? -53.946 0.095 25.872 1.00 84.25 169 THR A O 1
ATOM 1377 N N . ILE A 1 170 ? -54.621 -1.431 24.377 1.00 82.44 170 ILE A N 1
ATOM 1378 C CA . ILE A 1 170 ? -55.261 -0.473 23.477 1.00 82.44 170 ILE A CA 1
ATOM 1379 C C . ILE A 1 170 ? -56.560 -0.016 24.144 1.00 82.44 170 ILE A C 1
ATOM 1381 O O . ILE A 1 170 ? -57.575 -0.708 24.118 1.00 82.44 170 ILE A O 1
ATOM 1385 N N . SER A 1 171 ? -56.511 1.146 24.792 1.00 81.69 171 SER A N 1
ATOM 1386 C CA . SER A 1 171 ? -57.699 1.861 25.242 1.00 81.69 171 SER A CA 1
ATOM 1387 C C 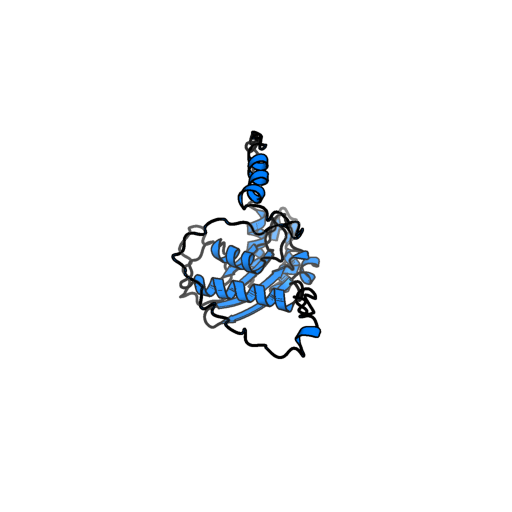. SER A 1 171 ? -58.209 2.718 24.087 1.00 81.69 171 SER A C 1
ATOM 1389 O O . SER A 1 171 ? -57.613 3.745 23.761 1.00 81.69 171 SER A O 1
ATOM 1391 N N . VAL A 1 172 ? -59.296 2.287 23.452 1.00 81.62 172 VAL A N 1
ATOM 1392 C CA . VAL A 1 172 ? -60.022 3.124 22.492 1.00 81.62 172 VAL A CA 1
ATOM 1393 C C . VAL A 1 172 ? -60.983 3.991 23.295 1.00 81.62 172 VAL A C 1
ATOM 1395 O O . VAL A 1 172 ? -61.855 3.455 23.974 1.00 81.62 172 VAL A O 1
ATOM 1398 N N . ASP A 1 173 ? -60.809 5.311 23.260 1.00 81.94 173 ASP A N 1
ATOM 1399 C CA . ASP A 1 173 ? -61.766 6.233 23.874 1.00 81.94 173 ASP A CA 1
ATOM 1400 C C . ASP A 1 173 ? -63.062 6.234 23.034 1.00 81.94 173 ASP A C 1
ATOM 1402 O O . ASP A 1 173 ? -63.031 6.660 21.875 1.00 81.94 173 ASP A O 1
ATOM 1406 N N . PRO A 1 174 ? -64.205 5.751 23.569 1.00 81.94 174 PRO A N 1
ATOM 1407 C CA . PRO A 1 174 ? -65.453 5.637 22.812 1.00 81.94 174 PRO A CA 1
ATOM 1408 C C . PRO A 1 174 ? -66.024 6.989 22.371 1.00 81.94 174 PRO A C 1
ATOM 1410 O O . PRO A 1 174 ? -66.828 7.045 21.443 1.00 81.94 174 PRO A O 1
ATOM 1413 N N . ASN A 1 175 ? -65.626 8.077 23.036 1.00 81.69 175 ASN A N 1
ATOM 1414 C CA . ASN A 1 175 ? -66.078 9.431 22.731 1.00 81.69 175 ASN A CA 1
ATOM 1415 C C . ASN A 1 175 ? -65.084 10.204 21.855 1.00 81.69 175 ASN A C 1
ATOM 1417 O O . ASN A 1 175 ? -65.328 11.376 21.540 1.00 81.69 175 ASN A O 1
ATOM 1421 N N . PHE A 1 176 ? -63.984 9.567 21.445 1.00 81.81 176 PHE A N 1
ATOM 1422 C CA . PHE A 1 176 ? -62.998 10.178 20.572 1.00 81.81 176 PHE A CA 1
ATOM 1423 C C . PHE A 1 176 ? -63.582 10.381 19.175 1.00 81.81 176 PHE A C 1
ATOM 1425 O O . PHE A 1 176 ? -63.815 9.440 18.417 1.00 81.81 176 PHE A O 1
ATOM 1432 N N . ASN A 1 177 ? -63.822 11.645 18.833 1.00 82.94 177 ASN A N 1
ATOM 1433 C CA . ASN A 1 177 ? -64.301 12.044 17.521 1.00 82.94 177 ASN A CA 1
ATOM 1434 C C . ASN A 1 177 ? -63.213 12.869 16.812 1.00 82.94 177 ASN A C 1
ATOM 1436 O O . ASN A 1 177 ? -63.036 14.038 17.166 1.00 82.94 177 ASN A O 1
ATOM 1440 N N . PRO A 1 178 ? -62.529 12.313 15.793 1.00 80.44 178 PRO A N 1
ATOM 1441 C CA . PRO A 1 178 ? -61.436 12.991 15.091 1.00 80.44 178 PRO A CA 1
ATOM 1442 C C . PRO A 1 178 ? -61.884 14.196 14.241 1.00 80.44 178 PRO A C 1
ATOM 1444 O O . PRO A 1 178 ? -61.038 14.888 13.683 1.00 80.44 178 PRO A O 1
ATOM 1447 N N . PHE A 1 179 ? -63.191 14.473 14.150 1.00 81.25 179 PHE A N 1
ATOM 1448 C CA . PHE A 1 179 ? -63.761 15.601 13.402 1.00 81.25 179 PHE A CA 1
ATOM 1449 C C . PHE A 1 179 ? -64.385 16.686 14.292 1.00 81.25 179 PHE A C 1
ATOM 1451 O O . PHE A 1 179 ? -64.928 17.664 13.775 1.00 81.25 179 PHE A O 1
ATOM 1458 N N . LYS A 1 180 ? -64.326 16.555 15.627 1.00 72.06 180 LYS A N 1
ATOM 1459 C CA . LYS A 1 180 ? -64.724 17.653 16.519 1.00 72.06 180 LYS A CA 1
ATOM 1460 C C . LYS A 1 180 ? -63.603 18.688 16.578 1.00 72.06 180 LYS A C 1
ATOM 1462 O O . LYS A 1 180 ? -62.520 18.402 17.075 1.00 72.06 180 LYS A O 1
ATOM 1467 N N . ALA A 1 181 ? -63.880 19.904 16.112 1.00 66.38 181 ALA A N 1
ATOM 1468 C CA . ALA A 1 181 ? -63.015 21.047 16.375 1.00 66.38 181 ALA A CA 1
ATOM 1469 C C . ALA A 1 181 ? -62.942 21.272 17.896 1.00 66.38 181 ALA A C 1
ATOM 1471 O O . ALA A 1 181 ? -63.981 21.420 18.543 1.00 66.38 181 ALA A O 1
ATOM 1472 N N . GLU A 1 182 ? -61.738 21.259 18.472 1.00 59.25 182 GLU A N 1
ATOM 1473 C CA . GLU A 1 182 ? -61.523 21.492 19.903 1.00 59.25 182 GLU A CA 1
ATOM 1474 C C . GLU A 1 182 ? -62.060 22.876 20.302 1.00 59.25 182 GLU A C 1
ATOM 1476 O O . GLU A 1 182 ? -61.419 23.910 20.092 1.00 59.25 182 GLU A O 1
ATOM 1481 N N . SER A 1 183 ? -63.251 22.926 20.897 1.00 59.88 183 SER A N 1
ATOM 1482 C CA . SER A 1 183 ? -63.720 24.128 21.572 1.00 59.88 183 SER A CA 1
ATOM 1483 C C . SER A 1 183 ? -62.926 24.270 22.867 1.00 59.88 183 SER A C 1
ATOM 1485 O O . SER A 1 183 ? -63.117 23.496 23.804 1.00 59.88 183 SER A O 1
ATOM 1487 N N . LYS A 1 184 ? -62.013 25.244 22.910 1.00 54.25 184 LYS A N 1
ATOM 1488 C CA . LYS A 1 184 ? -61.233 25.604 24.100 1.00 54.25 184 LYS A CA 1
ATOM 1489 C C . LYS A 1 184 ? -62.160 25.979 25.260 1.00 54.25 184 LYS A C 1
ATOM 1491 O O . LYS A 1 184 ? -62.514 27.142 25.424 1.00 54.25 184 LYS A O 1
ATOM 1496 N N . THR A 1 185 ? -62.517 25.016 26.096 1.00 51.34 185 THR A N 1
ATOM 1497 C CA . THR A 1 185 ? -63.094 25.273 27.417 1.00 51.34 185 THR A CA 1
ATOM 1498 C C . THR A 1 185 ? -62.094 24.813 28.462 1.00 51.34 185 THR A C 1
ATOM 1500 O O . THR A 1 185 ? -61.944 23.621 28.719 1.00 51.34 185 THR A O 1
ATOM 1503 N N . ASN A 1 186 ? -61.369 25.780 29.024 1.00 47.97 186 ASN A N 1
ATOM 1504 C CA . ASN A 1 186 ? -60.451 25.562 30.137 1.00 47.97 186 ASN A CA 1
ATOM 1505 C C . ASN A 1 186 ? -61.252 25.123 31.382 1.00 47.97 186 ASN A C 1
ATOM 1507 O O . ASN A 1 186 ? -62.180 25.841 31.762 1.00 47.97 186 ASN A O 1
ATOM 1511 N N . PRO A 1 187 ? -60.906 24.012 32.056 1.00 51.09 187 PRO A N 1
ATOM 1512 C CA . PRO A 1 187 ? -61.433 23.716 33.385 1.00 51.09 187 PRO A CA 1
ATOM 1513 C C . PRO A 1 187 ? -60.797 24.650 34.434 1.00 51.09 187 PRO A C 1
ATOM 1515 O O . PRO A 1 187 ? -59.670 25.118 34.229 1.00 51.09 187 PRO A O 1
ATOM 1518 N N . PRO A 1 188 ? -61.464 24.925 35.571 1.00 49.72 188 PRO A N 1
ATOM 1519 C CA . PRO A 1 188 ? -60.891 25.766 36.610 1.00 49.72 188 PRO A CA 1
ATOM 1520 C C . PRO A 1 188 ? -59.759 25.028 37.346 1.00 49.72 188 PRO A C 1
ATOM 1522 O O . PRO A 1 188 ? -59.948 23.962 37.920 1.00 49.72 188 PRO A O 1
ATOM 1525 N N . VAL A 1 189 ? -58.574 25.635 37.266 1.00 46.91 189 VAL A N 1
ATOM 1526 C CA . VAL A 1 189 ? -57.409 25.617 38.170 1.00 46.91 189 VAL A CA 1
ATOM 1527 C C . VAL A 1 189 ? -57.243 24.401 39.100 1.00 46.91 189 VAL A C 1
ATOM 1529 O O . VAL A 1 189 ? -57.733 24.373 40.225 1.00 46.91 189 VAL A O 1
ATOM 1532 N N . GLY A 1 190 ? -56.369 23.484 38.681 1.00 46.03 190 GLY A N 1
ATOM 1533 C CA . GLY A 1 190 ? -55.406 22.813 39.556 1.00 46.03 190 GLY A CA 1
ATOM 1534 C C . GLY A 1 190 ? -54.008 23.162 39.044 1.00 46.03 190 GLY A C 1
ATOM 1535 O O . GLY A 1 190 ? -53.738 23.018 37.851 1.00 46.03 190 GLY A O 1
ATOM 1536 N N . SER A 1 191 ? -53.146 23.706 39.901 1.00 50.84 191 SER A N 1
ATOM 1537 C CA . SER A 1 191 ? -51.841 24.271 39.543 1.00 50.84 191 SER A CA 1
ATOM 1538 C C . SER A 1 191 ? -50.861 23.208 39.039 1.00 50.84 191 SER A C 1
ATOM 1540 O O . SER A 1 191 ? -50.071 22.660 39.804 1.00 50.84 191 SER A O 1
ATOM 1542 N N . TYR A 1 192 ? -50.876 22.957 37.734 1.00 48.97 192 TYR A N 1
ATOM 1543 C CA . TYR A 1 192 ? -49.791 22.287 37.030 1.00 48.97 192 TYR A CA 1
ATOM 1544 C C . TYR A 1 192 ? -49.029 23.329 36.212 1.00 48.97 192 TYR A C 1
ATOM 1546 O O . TYR A 1 192 ? -49.526 23.842 35.209 1.00 48.97 192 TYR A O 1
ATOM 1554 N N . MET A 1 193 ? -47.807 23.656 36.644 1.00 50.91 193 MET A N 1
ATOM 1555 C CA . MET A 1 193 ? -46.866 24.398 35.807 1.00 50.91 193 MET A CA 1
ATOM 1556 C C . MET A 1 193 ? -46.488 23.521 34.614 1.00 50.91 193 MET A C 1
ATOM 1558 O O . MET A 1 193 ? -45.694 22.586 34.725 1.00 50.91 193 MET A O 1
ATOM 1562 N N . LYS A 1 194 ? -47.077 23.821 33.458 1.00 48.72 194 LYS A N 1
ATOM 1563 C CA . LYS A 1 194 ? -46.682 23.236 32.180 1.00 48.72 194 LYS A CA 1
ATOM 1564 C C . LYS A 1 194 ? -45.271 23.737 31.872 1.00 48.72 194 LYS A C 1
ATOM 1566 O O . LYS A 1 194 ? -45.100 24.911 31.550 1.00 48.72 194 LYS A O 1
ATOM 1571 N N . LYS A 1 195 ? -44.255 22.872 31.982 1.00 53.47 195 LYS A N 1
ATOM 1572 C CA . LYS A 1 195 ? -42.942 23.168 31.393 1.00 53.47 195 LYS A CA 1
ATOM 1573 C C . LYS A 1 195 ? -43.179 23.452 29.912 1.00 53.47 195 LYS A C 1
ATOM 1575 O O . LYS A 1 195 ? -43.781 22.637 29.213 1.00 53.47 195 LYS A O 1
ATOM 1580 N N . SER A 1 196 ? -42.786 24.638 29.463 1.00 53.34 196 SER A N 1
ATOM 1581 C CA . SER A 1 196 ? -42.858 25.024 28.061 1.00 53.34 196 SER A CA 1
ATOM 1582 C C . SER A 1 196 ? -41.986 24.060 27.264 1.00 53.34 196 SER A C 1
ATOM 1584 O O . SER A 1 196 ? -40.761 24.102 27.380 1.00 53.34 196 SER A O 1
ATOM 1586 N N . ASN A 1 197 ? -42.602 23.175 26.483 1.00 57.34 197 ASN A N 1
ATOM 1587 C CA . ASN A 1 197 ? -41.857 22.459 25.459 1.00 57.34 197 ASN A CA 1
ATOM 1588 C C . ASN A 1 197 ? -41.310 23.505 24.481 1.00 57.34 197 ASN A C 1
ATOM 1590 O O . ASN A 1 197 ? -42.097 24.328 24.003 1.00 57.34 197 ASN A O 1
ATOM 1594 N N . PRO A 1 198 ? -39.998 23.506 24.198 1.00 60.00 198 PRO A N 1
ATOM 1595 C CA . PRO A 1 198 ? -39.436 24.406 23.210 1.00 60.00 198 PRO A CA 1
ATOM 1596 C C . PRO A 1 198 ? -40.080 24.099 21.860 1.00 60.00 198 PRO A C 1
ATOM 1598 O O . PRO A 1 198 ? -39.985 22.990 21.332 1.00 60.00 198 PRO A O 1
ATOM 1601 N N . THR A 1 199 ? -40.799 25.081 21.329 1.00 69.81 199 THR A N 1
ATOM 1602 C CA . THR A 1 199 ? -41.268 25.087 19.947 1.00 69.81 199 THR A CA 1
ATOM 1603 C C . THR A 1 199 ? -40.048 24.908 19.049 1.00 69.81 199 THR A C 1
ATOM 1605 O O . THR A 1 199 ? -39.037 25.562 19.286 1.00 69.81 199 THR A O 1
ATOM 1608 N N . TRP A 1 200 ? -40.128 24.069 18.011 1.00 57.97 200 TRP A N 1
ATOM 1609 C CA . TRP A 1 200 ? -39.003 23.762 17.110 1.00 57.97 200 TRP A CA 1
ATOM 1610 C C . TRP A 1 200 ? -38.205 25.002 16.656 1.00 57.97 200 TRP A C 1
ATOM 1612 O O . TRP A 1 200 ? -36.987 24.932 16.533 1.00 57.97 200 TRP A O 1
ATOM 1622 N N . GLY A 1 201 ? -38.853 26.164 16.514 1.00 62.00 201 GLY A N 1
ATOM 1623 C CA . GLY A 1 201 ? -38.198 27.438 16.196 1.00 62.00 201 GLY A CA 1
ATOM 1624 C C . GLY A 1 201 ? -37.151 27.938 17.206 1.00 62.00 201 GLY A C 1
ATOM 1625 O O . GLY A 1 201 ? -36.195 28.579 16.786 1.00 62.00 201 GLY A O 1
ATOM 1626 N N . SER A 1 202 ? -37.253 27.622 18.504 1.00 64.69 202 SER A N 1
ATOM 1627 C CA . SER A 1 202 ? -36.262 28.061 19.507 1.00 64.69 202 SER A CA 1
ATOM 1628 C C . SER A 1 202 ? -34.969 27.244 19.479 1.00 64.69 202 SER A C 1
ATOM 1630 O O . SER A 1 202 ? -33.955 27.673 20.017 1.00 64.69 202 SER A O 1
ATOM 1632 N N . ILE A 1 203 ? -35.004 26.047 18.884 1.00 66.38 203 ILE A N 1
ATOM 1633 C CA . ILE A 1 203 ? -33.815 25.206 18.694 1.00 66.38 203 ILE A CA 1
ATOM 1634 C C . ILE A 1 203 ? -33.001 25.717 17.492 1.00 66.38 203 ILE A C 1
ATOM 1636 O O . ILE A 1 203 ? -31.778 25.618 17.492 1.00 66.38 203 ILE A O 1
ATOM 1640 N N . TYR A 1 204 ? -33.660 26.327 16.499 1.00 55.75 204 TYR A N 1
ATOM 1641 C CA . TYR A 1 204 ? -33.016 26.854 15.288 1.00 55.75 204 TYR A CA 1
ATOM 1642 C C . TYR A 1 204 ? -32.614 28.332 15.370 1.00 55.75 204 TYR A C 1
ATOM 1644 O O . TYR A 1 204 ? -31.748 28.760 14.609 1.00 55.75 204 TYR A O 1
ATOM 1652 N N . SER A 1 205 ? -33.173 29.112 16.298 1.00 62.28 205 SER A N 1
ATOM 1653 C CA . SER A 1 205 ? -32.843 30.537 16.438 1.00 62.28 205 SER A CA 1
ATOM 1654 C C . SER A 1 205 ? -31.372 30.792 16.787 1.00 62.28 205 SER A C 1
ATOM 1656 O O . SER A 1 205 ? -30.803 31.766 16.312 1.00 62.28 205 SER A O 1
ATOM 1658 N N . GLY A 1 206 ? -30.729 29.893 17.541 1.00 58.78 206 GLY A N 1
ATOM 1659 C CA . GLY A 1 206 ? -29.296 29.997 17.857 1.00 58.78 206 GLY A CA 1
ATOM 1660 C C . GLY A 1 206 ? -28.360 29.565 16.720 1.00 58.78 206 GLY A C 1
ATOM 1661 O O . GLY A 1 206 ? -27.171 29.859 16.764 1.00 58.78 206 GLY A O 1
ATOM 1662 N N . LEU A 1 207 ? -28.877 28.873 15.696 1.00 57.94 207 LEU A N 1
ATOM 1663 C CA . LEU A 1 207 ? -28.079 28.458 14.539 1.00 57.94 207 LEU A CA 1
ATOM 1664 C C . LEU A 1 207 ? -27.881 29.621 13.556 1.00 57.94 207 LEU A C 1
ATOM 1666 O O . LEU A 1 207 ? -26.834 29.704 12.929 1.00 57.94 207 LEU A O 1
ATOM 1670 N N . GLN A 1 208 ? -28.860 30.527 13.443 1.00 52.59 208 GLN A N 1
ATOM 1671 C CA . GLN A 1 208 ? -28.818 31.647 12.498 1.00 52.59 208 GLN A CA 1
ATOM 1672 C C . GLN A 1 208 ? -27.756 32.695 12.884 1.00 52.59 208 GLN A C 1
ATOM 1674 O O . GLN A 1 208 ? -27.022 33.165 12.020 1.00 52.59 208 GLN A O 1
ATOM 1679 N N . GLU A 1 209 ? -27.591 32.985 14.181 1.00 54.41 209 GLU A N 1
ATOM 1680 C CA . GLU A 1 209 ? -26.570 33.932 14.672 1.00 54.41 209 GLU A CA 1
ATOM 1681 C C . GLU A 1 209 ? -25.125 33.443 14.434 1.00 54.41 209 GLU A C 1
ATOM 1683 O O . GLU A 1 209 ? -24.205 34.250 14.287 1.00 54.41 209 GLU A O 1
ATOM 1688 N N . ALA A 1 210 ? -24.912 32.125 14.331 1.00 52.56 210 ALA A N 1
ATOM 1689 C CA . ALA A 1 210 ? -23.600 31.535 14.048 1.00 52.56 210 ALA A CA 1
ATOM 1690 C C . ALA A 1 210 ? -23.205 31.588 12.558 1.00 52.56 210 ALA A C 1
ATOM 1692 O O . ALA A 1 210 ? -22.045 31.346 12.224 1.00 52.56 210 ALA A O 1
ATOM 1693 N N . VAL A 1 211 ? -24.149 31.894 11.659 1.00 53.78 211 VAL A N 1
ATOM 1694 C CA . VAL A 1 211 ? -23.886 32.018 10.213 1.00 53.78 211 VAL A CA 1
ATOM 1695 C C . VAL A 1 211 ? -23.501 33.456 9.846 1.00 53.78 211 VAL A C 1
ATOM 1697 O O . VAL A 1 211 ? -22.656 33.653 8.976 1.00 53.78 211 VAL A O 1
ATOM 1700 N N . ASP A 1 212 ? -24.031 34.452 10.563 1.00 51.50 212 ASP A N 1
ATOM 1701 C CA . ASP A 1 212 ? -23.814 35.877 10.266 1.00 51.50 212 ASP A CA 1
ATOM 1702 C C . ASP A 1 212 ? -22.484 36.443 10.813 1.00 51.50 212 ASP A C 1
ATOM 1704 O O . ASP A 1 212 ? -22.114 37.573 10.503 1.00 51.50 212 ASP A O 1
ATOM 1708 N N . THR A 1 213 ? -21.725 35.664 11.596 1.00 45.56 213 THR A N 1
ATOM 1709 C CA . THR A 1 213 ? -20.432 36.077 12.187 1.00 45.56 213 THR A CA 1
ATOM 1710 C C . THR A 1 213 ? -19.193 35.618 11.410 1.00 45.56 213 THR A C 1
ATOM 1712 O O . THR A 1 213 ? -18.066 35.907 11.820 1.00 45.56 213 THR A O 1
ATOM 1715 N N . PHE A 1 214 ? -19.352 34.954 10.263 1.00 44.69 214 PHE A N 1
ATOM 1716 C CA . PHE A 1 214 ? -18.218 34.630 9.398 1.00 44.69 214 PHE A CA 1
ATOM 1717 C C . PHE A 1 214 ? -17.813 35.841 8.546 1.00 44.69 214 PHE A C 1
ATOM 1719 O O . PHE A 1 214 ? -18.259 36.008 7.413 1.00 44.69 214 PHE A O 1
ATOM 1726 N N . GLU A 1 215 ? -16.911 36.674 9.075 1.00 54.03 215 GLU A N 1
ATOM 1727 C CA . GLU A 1 215 ? -16.127 37.581 8.233 1.00 54.03 215 GLU A CA 1
ATOM 1728 C C . GLU A 1 215 ? -15.288 36.752 7.241 1.00 54.03 215 GLU A C 1
ATOM 1730 O O . GLU A 1 215 ? -14.489 35.904 7.664 1.00 54.03 215 GLU A O 1
ATOM 1735 N N . PRO A 1 216 ? -15.421 36.970 5.920 1.00 45.19 216 PRO A N 1
ATOM 1736 C CA . PRO A 1 216 ? -14.585 36.297 4.942 1.00 45.19 216 PRO A CA 1
ATOM 1737 C C . PRO A 1 216 ? -13.151 36.822 5.059 1.00 45.19 216 PRO A C 1
ATOM 1739 O O . PRO A 1 216 ? -12.796 37.870 4.523 1.00 45.19 216 PRO A O 1
ATOM 1742 N N . GLN A 1 217 ? -12.297 36.070 5.750 1.00 46.69 217 GLN A N 1
ATOM 1743 C CA . GLN A 1 217 ? -10.855 36.273 5.701 1.00 46.69 217 GLN A CA 1
ATOM 1744 C C . GLN A 1 217 ? -10.382 35.950 4.278 1.00 46.69 217 GLN A C 1
ATOM 1746 O O . GLN A 1 217 ? -10.334 34.789 3.865 1.00 46.69 217 GLN A O 1
ATOM 1751 N N . VAL A 1 218 ? -10.054 36.989 3.508 1.00 47.31 218 VAL A N 1
ATOM 1752 C CA . VAL A 1 218 ? -9.405 36.859 2.201 1.00 47.31 218 VAL A CA 1
ATOM 1753 C C . VAL A 1 218 ? -8.009 36.288 2.436 1.00 47.31 218 VAL A C 1
ATOM 1755 O O . VAL A 1 218 ? -7.065 36.999 2.770 1.00 47.31 218 VAL A O 1
ATOM 1758 N N . VAL A 1 219 ? -7.877 34.971 2.291 1.00 49.09 219 VAL A N 1
ATOM 1759 C CA . VAL A 1 219 ? -6.576 34.305 2.302 1.00 49.09 219 VAL A CA 1
ATOM 1760 C C . VAL A 1 219 ? -5.913 34.572 0.953 1.00 49.09 219 VAL A C 1
ATOM 1762 O O . VAL A 1 219 ? -6.169 33.874 -0.028 1.00 49.09 219 VAL A O 1
ATOM 1765 N N . GLU A 1 220 ? -5.053 35.589 0.888 1.00 41.03 220 GLU A N 1
ATOM 1766 C CA . GLU A 1 220 ? -4.149 35.768 -0.248 1.00 41.03 220 GLU A CA 1
ATOM 1767 C C . GLU A 1 220 ? -3.243 34.537 -0.373 1.00 41.03 220 GLU A C 1
ATOM 1769 O O . GLU A 1 220 ? -2.324 34.295 0.417 1.00 41.03 220 GLU A O 1
ATOM 1774 N N . SER A 1 221 ? -3.505 33.732 -1.398 1.00 43.12 221 SER A N 1
ATOM 1775 C CA . SER A 1 221 ? -2.695 32.578 -1.745 1.00 43.12 221 SER A CA 1
ATOM 1776 C C . SER A 1 221 ? -1.306 33.027 -2.208 1.00 43.12 221 SER A C 1
ATOM 1778 O O . SER A 1 221 ? -1.083 33.272 -3.394 1.00 43.12 221 SER A O 1
ATOM 1780 N N . ARG A 1 222 ? -0.315 33.034 -1.309 1.00 41.00 222 ARG A N 1
ATOM 1781 C CA . ARG A 1 222 ? 1.117 33.033 -1.679 1.00 41.00 222 ARG A CA 1
ATOM 1782 C C . ARG A 1 222 ? 1.561 31.666 -2.228 1.00 41.00 222 ARG A C 1
ATOM 1784 O O . ARG A 1 222 ? 2.606 31.142 -1.854 1.00 41.00 222 ARG A O 1
ATOM 1791 N N . ILE A 1 223 ? 0.764 31.073 -3.119 1.00 40.09 223 ILE A N 1
ATOM 1792 C CA . ILE A 1 223 ? 1.033 29.768 -3.751 1.00 40.09 223 ILE A CA 1
ATOM 1793 C C . ILE A 1 223 ? 1.999 29.897 -4.947 1.00 40.09 223 ILE A C 1
ATOM 1795 O O . ILE A 1 223 ? 2.447 28.898 -5.500 1.00 40.09 223 ILE A O 1
ATOM 1799 N N . PHE A 1 224 ? 2.449 31.107 -5.289 1.00 42.12 224 PHE A N 1
ATOM 1800 C CA . PHE A 1 224 ? 3.485 31.313 -6.302 1.00 42.12 224 PHE A CA 1
ATOM 1801 C C . PHE A 1 224 ? 4.734 31.979 -5.721 1.00 42.12 224 PHE A C 1
ATOM 1803 O O . PHE A 1 224 ? 5.040 33.128 -6.014 1.00 42.12 224 PHE A O 1
ATOM 1810 N N . TYR A 1 225 ? 5.516 31.215 -4.956 1.00 34.78 225 TYR A N 1
ATOM 1811 C CA . TYR A 1 225 ? 6.965 31.402 -4.950 1.00 34.78 225 TYR A CA 1
ATOM 1812 C C . TYR A 1 225 ? 7.627 30.184 -5.582 1.00 34.78 225 TYR A C 1
ATOM 1814 O O . TYR A 1 225 ? 7.482 29.051 -5.125 1.00 34.78 225 TYR A O 1
ATOM 1822 N N . ARG A 1 226 ? 8.347 30.463 -6.675 1.00 42.41 226 ARG A N 1
ATOM 1823 C CA . ARG A 1 226 ? 9.280 29.576 -7.371 1.00 42.41 226 ARG A CA 1
ATOM 1824 C C . ARG A 1 226 ? 10.168 28.841 -6.364 1.00 42.41 226 ARG A C 1
ATOM 1826 O O . ARG A 1 226 ? 11.162 29.382 -5.889 1.00 42.41 226 ARG A O 1
ATOM 1833 N N . GLY A 1 227 ? 9.843 27.583 -6.096 1.00 32.19 227 GLY A N 1
ATOM 1834 C CA . GLY A 1 227 ? 10.803 26.613 -5.595 1.00 32.19 227 GLY A CA 1
ATOM 1835 C C . GLY A 1 227 ? 11.547 26.019 -6.783 1.00 32.19 227 GLY A C 1
ATOM 1836 O O . GLY A 1 227 ? 10.951 25.311 -7.590 1.00 32.19 227 GLY A O 1
ATOM 1837 N N . ASN A 1 228 ? 12.836 26.336 -6.906 1.00 40.50 228 ASN A N 1
ATOM 1838 C CA . ASN A 1 228 ? 13.745 25.730 -7.879 1.00 40.50 228 ASN A CA 1
ATOM 1839 C C . ASN A 1 228 ? 13.565 24.198 -7.934 1.00 40.50 228 ASN A C 1
ATOM 1841 O O . ASN A 1 228 ? 13.550 23.563 -6.872 1.00 40.50 228 ASN A O 1
ATOM 1845 N N . PRO A 1 229 ? 13.496 23.573 -9.126 1.00 38.53 229 PRO A N 1
ATOM 1846 C CA . PRO A 1 229 ? 13.465 22.122 -9.232 1.00 38.53 229 PRO A CA 1
ATOM 1847 C C . PRO A 1 229 ? 14.82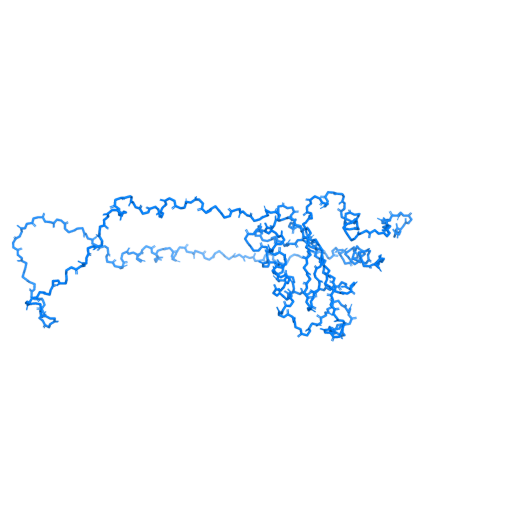7 21.567 -8.807 1.00 38.53 229 PRO A C 1
ATOM 1849 O O . PRO A 1 229 ? 15.777 21.487 -9.584 1.00 38.53 229 PRO A O 1
ATOM 1852 N N . THR A 1 230 ? 14.940 21.186 -7.537 1.00 41.97 230 THR A N 1
ATOM 1853 C CA . THR A 1 230 ? 16.065 20.376 -7.078 1.00 41.97 230 THR A CA 1
ATOM 1854 C C . THR A 1 230 ? 15.940 18.976 -7.677 1.00 41.97 230 THR A C 1
ATOM 1856 O O . THR A 1 230 ? 14.864 18.384 -7.734 1.00 41.97 230 THR A O 1
ATOM 1859 N N . ASN A 1 231 ? 17.073 18.477 -8.171 1.00 38.78 231 ASN A N 1
ATOM 1860 C CA . ASN A 1 231 ? 17.301 17.221 -8.887 1.00 38.78 231 ASN A CA 1
ATOM 1861 C C . ASN A 1 231 ? 16.751 15.954 -8.183 1.00 38.78 231 ASN A C 1
ATOM 1863 O O . ASN A 1 231 ? 17.515 15.129 -7.683 1.00 38.78 231 ASN A O 1
ATOM 1867 N N . TYR A 1 232 ? 15.432 15.747 -8.170 1.00 34.28 232 TYR A N 1
ATOM 1868 C CA . TYR A 1 232 ? 14.803 14.603 -7.492 1.00 34.28 232 TYR A CA 1
ATOM 1869 C C . TYR A 1 232 ? 14.630 13.349 -8.356 1.00 34.28 232 TYR A C 1
ATOM 1871 O O . TYR A 1 232 ? 14.441 12.252 -7.829 1.00 34.28 232 TYR A O 1
ATOM 1879 N N . ASN A 1 233 ? 14.782 13.463 -9.676 1.00 38.16 233 ASN A N 1
ATOM 1880 C CA . ASN A 1 233 ? 14.450 12.371 -10.595 1.00 38.16 233 ASN A CA 1
ATOM 1881 C C . ASN A 1 233 ? 15.560 11.334 -10.837 1.00 38.16 233 ASN A C 1
ATOM 1883 O O . ASN A 1 233 ? 15.3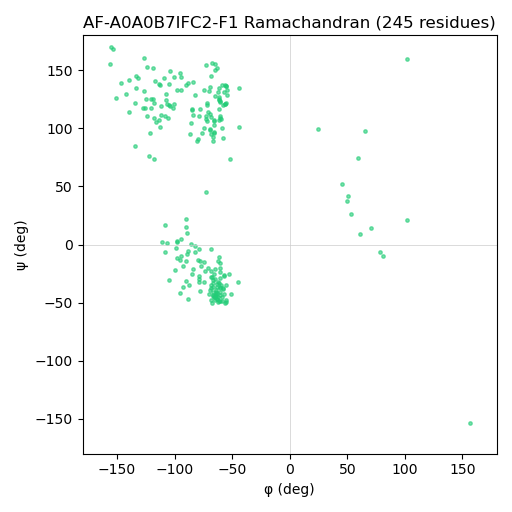35 10.384 -11.578 1.00 38.16 233 ASN A O 1
ATOM 1887 N N . ARG A 1 234 ? 16.747 11.450 -10.221 1.00 44.00 234 ARG A N 1
ATOM 1888 C CA . ARG A 1 234 ? 17.858 10.502 -10.479 1.00 44.00 234 ARG A CA 1
ATOM 1889 C C . ARG A 1 234 ? 18.049 9.401 -9.435 1.00 44.00 234 ARG A C 1
ATOM 1891 O O . ARG A 1 234 ? 18.648 8.383 -9.767 1.00 44.00 234 ARG A O 1
ATOM 1898 N N . LEU A 1 235 ? 17.575 9.562 -8.197 1.00 46.75 235 LEU A N 1
ATOM 1899 C CA . LEU A 1 235 ? 17.858 8.600 -7.112 1.00 46.75 235 LEU A CA 1
ATOM 1900 C C . LEU A 1 235 ? 16.787 7.513 -6.958 1.00 46.75 235 LEU A C 1
ATOM 1902 O O . LEU A 1 235 ? 17.123 6.357 -6.703 1.00 46.75 235 LEU A O 1
ATOM 1906 N N . ILE A 1 236 ? 15.518 7.866 -7.171 1.00 50.62 236 ILE A N 1
ATOM 1907 C CA . ILE A 1 236 ? 14.381 6.935 -7.148 1.00 50.62 236 ILE A CA 1
ATOM 1908 C C . ILE A 1 236 ? 14.526 5.841 -8.222 1.00 50.62 236 ILE A C 1
ATOM 1910 O O . ILE A 1 236 ? 14.454 4.669 -7.854 1.00 50.62 236 ILE A O 1
ATOM 1914 N N . PRO A 1 237 ? 14.830 6.149 -9.505 1.00 57.06 237 PRO A N 1
ATOM 1915 C CA . PRO A 1 237 ? 15.032 5.100 -10.503 1.00 57.06 237 PRO A CA 1
ATOM 1916 C C . PRO A 1 237 ? 16.256 4.225 -10.213 1.00 57.06 237 PRO A C 1
ATOM 1918 O O . PRO A 1 237 ? 16.220 3.046 -10.530 1.00 57.06 237 PRO A O 1
ATOM 1921 N N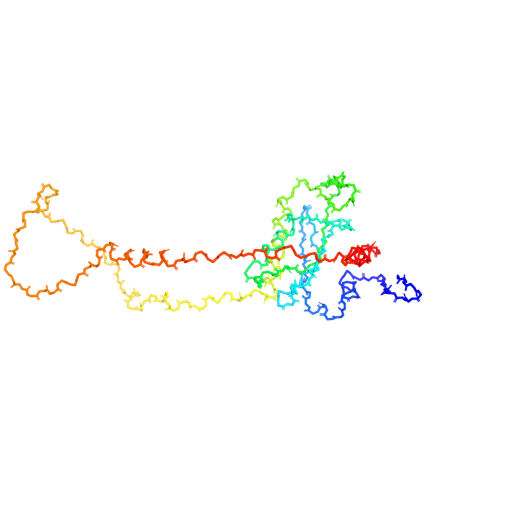 . LYS A 1 238 ? 17.315 4.741 -9.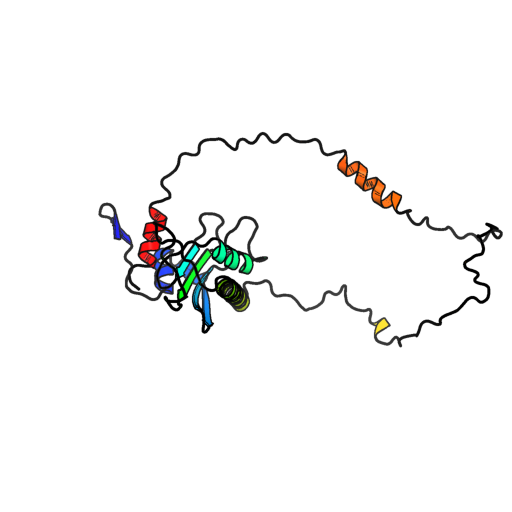567 1.00 57.25 238 LYS A N 1
ATOM 19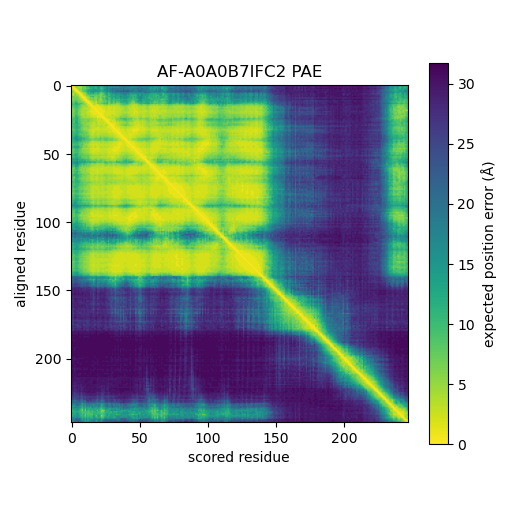22 C CA . LYS A 1 238 ? 18.504 3.937 -9.221 1.00 57.25 238 LYS A CA 1
ATOM 1923 C C . LYS A 1 238 ? 18.209 2.889 -8.146 1.00 57.25 238 LYS A C 1
ATOM 1925 O O . LYS A 1 238 ? 18.562 1.732 -8.329 1.00 57.25 238 LYS A O 1
ATOM 1930 N N . ARG A 1 239 ? 17.548 3.271 -7.046 1.00 62.94 239 ARG A N 1
ATOM 1931 C CA . ARG A 1 239 ? 17.160 2.319 -5.982 1.00 62.94 239 ARG A CA 1
ATOM 1932 C C . ARG A 1 239 ? 16.115 1.320 -6.464 1.00 62.94 239 ARG A C 1
ATOM 1934 O O . ARG A 1 239 ? 16.186 0.153 -6.110 1.00 62.94 239 ARG A O 1
ATOM 1941 N N . LEU A 1 240 ? 15.199 1.775 -7.313 1.00 59.94 240 LEU A N 1
ATOM 1942 C CA . LEU A 1 240 ? 14.211 0.922 -7.952 1.00 59.94 240 LEU A CA 1
ATOM 1943 C C . LEU A 1 240 ? 14.848 -0.105 -8.895 1.00 59.94 240 LEU A C 1
ATOM 1945 O O . LEU A 1 240 ? 14.546 -1.289 -8.827 1.00 59.94 240 LEU A O 1
ATOM 1949 N N . PHE A 1 241 ? 15.764 0.344 -9.749 1.00 58.94 241 PHE A N 1
ATOM 1950 C CA . PHE A 1 241 ? 16.496 -0.521 -10.667 1.00 58.94 241 PHE A CA 1
ATOM 1951 C C . PHE A 1 241 ? 17.301 -1.591 -9.928 1.00 58.94 241 PHE A C 1
ATOM 1953 O O . PHE A 1 241 ? 17.393 -2.713 -10.403 1.00 58.94 241 PHE A O 1
ATOM 1960 N N . LEU A 1 242 ? 17.842 -1.265 -8.753 1.00 60.38 242 LEU A N 1
ATOM 1961 C CA . LEU A 1 242 ? 18.545 -2.214 -7.888 1.00 60.38 242 LEU A CA 1
ATOM 1962 C C . LEU A 1 242 ? 17.620 -3.206 -7.169 1.00 60.38 242 LEU A C 1
ATOM 1964 O O . LEU A 1 242 ? 18.079 -4.269 -6.765 1.00 60.38 242 LEU A O 1
ATOM 1968 N N . LEU A 1 243 ? 16.343 -2.865 -7.000 1.00 61.06 243 LEU A N 1
ATOM 1969 C CA . LEU A 1 243 ? 15.337 -3.763 -6.435 1.00 61.06 243 LEU A CA 1
ATOM 1970 C C . LEU A 1 243 ? 14.848 -4.784 -7.480 1.00 61.06 243 LEU A C 1
ATOM 1972 O O . LEU A 1 243 ? 14.468 -5.887 -7.110 1.00 61.06 243 LEU A O 1
ATOM 1976 N N . VAL A 1 244 ? 14.910 -4.419 -8.768 1.00 56.88 244 VAL A N 1
ATOM 1977 C CA . VAL A 1 244 ? 14.463 -5.229 -9.916 1.00 56.88 244 VAL A CA 1
ATOM 1978 C C . VAL A 1 244 ? 15.594 -6.038 -10.569 1.00 56.88 244 VAL A C 1
ATOM 1980 O O . VAL A 1 244 ? 15.395 -7.192 -10.930 1.00 56.88 244 VAL A O 1
ATOM 1983 N N . LYS A 1 245 ? 16.796 -5.470 -10.751 1.00 50.34 245 LYS A N 1
ATOM 1984 C CA . LYS A 1 245 ? 17.931 -6.217 -11.317 1.00 50.34 245 LYS A CA 1
ATOM 1985 C C . LYS A 1 245 ? 18.446 -7.224 -10.290 1.00 50.34 245 LYS A C 1
ATOM 1987 O O . LYS A 1 245 ? 18.926 -6.802 -9.241 1.00 50.34 245 LYS A O 1
ATOM 1992 N N . ASN A 1 246 ? 18.449 -8.507 -10.657 1.00 43.69 246 ASN A N 1
ATOM 1993 C CA . ASN A 1 246 ? 18.976 -9.680 -9.930 1.00 43.69 246 ASN A CA 1
ATOM 1994 C C . ASN A 1 246 ? 17.925 -10.557 -9.219 1.00 43.69 246 ASN A C 1
ATOM 1996 O O . ASN A 1 246 ? 18.287 -11.272 -8.274 1.00 43.69 246 ASN A O 1
ATOM 2000 N N . ILE A 1 247 ? 16.659 -10.491 -9.636 1.00 43.00 247 ILE A N 1
ATOM 2001 C CA . ILE A 1 247 ? 15.725 -11.625 -9.524 1.00 43.00 247 ILE A CA 1
ATOM 2002 C C . ILE A 1 247 ? 15.977 -12.544 -10.720 1.00 43.00 247 ILE A C 1
ATOM 2004 O O . ILE A 1 247 ? 16.216 -11.988 -11.819 1.00 43.00 247 ILE A O 1
#

Sequence (247 aa):
MYNNGSELFNLPVSNFRQRVVNLFGVKTNEKLVPIEEETPVVKISGFVVKPEHVKKTKPLQFLLVNDRFIRSRYLNHAITLAYEGLLASQVQPEYFIRLEMNPATIDINIHPTKTEIKFEDEHTIYAMLKSAVKHALGQFNVMPTLDFEKDASVDIPYSYKEKLPVFPTISVDPNFNPFKAESKTNPPVGSYMKKSNPTWGSIYSGLQEAVDTFEPQVVESRIFYRGNPTNYNRLIPKRLFLLVKNI

pLDDT: mean 74.57, std 17.46, range [32.19, 95.5]

Secondary structure (DSSP, 8-state):
-EETTEE-----S--HHHHHHHHH-GGGGGGEEEEEEE-SS-EEEEEEE-GGG--SSS--EEEEETTEEE--HHHHHHHHHHTTTTSPTT----EEEEEE--GGGEE-TTSTTS---EETTHHHHHHHHHHHHHHHHHHTT-SPP---S--GGG---GGGTS-----------TT--TT------PPP--------PPPHHHHHHHHHTTTTT-----------------S-TTHHHHHHHHHHTT-